Protein AF-A0A1G6UAE6-F1 (afdb_monomer)

Structure (mmCIF, N/CA/C/O backbone):
data_AF-A0A1G6UAE6-F1
#
_entry.id   AF-A0A1G6UAE6-F1
#
loop_
_atom_site.group_PDB
_atom_site.id
_atom_site.type_symbol
_atom_site.label_atom_id
_atom_site.label_alt_id
_atom_site.label_comp_id
_atom_site.label_asym_id
_atom_site.label_entity_id
_atom_site.label_seq_id
_atom_site.pdbx_PDB_ins_code
_atom_site.Cartn_x
_atom_site.Cartn_y
_atom_site.Cartn_z
_atom_site.occupancy
_atom_site.B_iso_or_equiv
_atom_site.auth_seq_id
_atom_site.auth_comp_id
_atom_site.auth_asym_id
_atom_site.auth_atom_id
_atom_site.pdbx_PDB_model_num
ATOM 1 N N . MET A 1 1 ? 6.289 -10.483 -43.065 1.00 56.75 1 MET A N 1
ATOM 2 C CA . MET A 1 1 ? 7.444 -10.133 -43.917 1.00 56.75 1 MET A CA 1
ATOM 3 C C . MET A 1 1 ? 8.669 -10.691 -43.211 1.00 56.75 1 MET A C 1
ATOM 5 O O . MET A 1 1 ? 8.802 -10.445 -42.023 1.00 56.75 1 MET A O 1
ATOM 9 N N . ASP A 1 2 ? 9.465 -11.552 -43.847 1.00 79.69 2 ASP A N 1
ATOM 10 C CA . ASP A 1 2 ? 10.615 -12.176 -43.173 1.00 79.69 2 ASP A CA 1
ATOM 11 C C . ASP A 1 2 ? 11.811 -11.212 -43.202 1.00 79.69 2 ASP A C 1
ATOM 13 O O . ASP A 1 2 ? 12.623 -11.226 -44.136 1.00 79.69 2 ASP A O 1
ATOM 17 N N . TYR A 1 3 ? 11.875 -10.338 -42.191 1.00 78.38 3 TYR A N 1
ATOM 18 C CA . TYR A 1 3 ? 12.911 -9.313 -42.040 1.00 78.38 3 TYR A CA 1
ATOM 19 C C . TYR A 1 3 ? 14.328 -9.903 -42.129 1.00 78.38 3 TYR A C 1
ATOM 21 O O . TYR A 1 3 ? 15.217 -9.290 -42.722 1.00 78.38 3 TYR A O 1
ATOM 29 N N . LYS A 1 4 ? 14.539 -11.139 -41.652 1.00 80.81 4 LYS A N 1
ATOM 30 C CA . LYS A 1 4 ? 15.848 -11.810 -41.692 1.00 80.81 4 LYS A CA 1
ATOM 31 C C . LYS A 1 4 ? 16.285 -12.132 -43.119 1.00 80.81 4 LYS A C 1
ATOM 33 O O . LYS A 1 4 ? 17.433 -11.870 -43.492 1.00 80.81 4 LYS A O 1
ATOM 38 N N . LYS A 1 5 ? 15.372 -12.660 -43.938 1.00 86.81 5 LYS A N 1
ATOM 39 C CA . LYS A 1 5 ? 15.646 -12.999 -45.342 1.00 86.81 5 LYS A CA 1
ATOM 40 C C . LYS A 1 5 ? 15.914 -11.752 -46.187 1.00 86.81 5 LYS A C 1
ATOM 42 O O . LYS A 1 5 ? 16.815 -11.757 -47.029 1.00 86.81 5 LYS A O 1
ATOM 47 N N . GLU A 1 6 ? 15.173 -10.671 -45.954 1.00 87.50 6 GLU A N 1
ATOM 48 C CA . GLU A 1 6 ? 15.368 -9.409 -46.676 1.00 87.50 6 GLU A CA 1
ATOM 49 C C . GLU A 1 6 ? 16.671 -8.700 -46.278 1.00 87.50 6 GLU A C 1
ATOM 51 O O . GLU A 1 6 ? 17.418 -8.258 -47.156 1.00 87.50 6 GLU A O 1
ATOM 56 N N . LYS A 1 7 ? 17.005 -8.689 -44.980 1.00 87.56 7 LYS A N 1
ATOM 57 C CA . LYS A 1 7 ? 18.269 -8.160 -44.447 1.00 87.56 7 LYS A CA 1
ATOM 58 C C . LYS A 1 7 ? 19.483 -8.858 -45.063 1.00 87.56 7 LYS A C 1
ATOM 60 O O . LYS A 1 7 ? 20.397 -8.193 -45.547 1.00 87.56 7 LYS A O 1
ATOM 65 N N . SER A 1 8 ? 19.471 -10.194 -45.096 1.00 87.88 8 SER A N 1
ATOM 66 C CA . SER A 1 8 ? 20.548 -11.000 -45.691 1.00 87.88 8 SER A CA 1
ATOM 67 C C . SER A 1 8 ? 20.735 -10.695 -47.183 1.00 87.88 8 SER A C 1
ATOM 69 O O . SER A 1 8 ? 21.855 -10.453 -47.640 1.00 87.88 8 SER A O 1
ATOM 71 N N . ARG A 1 9 ? 19.628 -10.606 -47.934 1.00 89.25 9 ARG A N 1
ATOM 72 C CA . ARG A 1 9 ? 19.650 -10.272 -49.364 1.00 89.25 9 ARG A CA 1
ATOM 73 C C . ARG A 1 9 ? 20.210 -8.874 -49.626 1.00 89.25 9 ARG A C 1
ATOM 75 O O . ARG A 1 9 ? 20.988 -8.704 -50.562 1.00 89.25 9 ARG A O 1
ATOM 82 N N . LEU A 1 10 ? 19.799 -7.876 -48.843 1.00 88.56 10 LEU A N 1
ATOM 83 C CA . LEU A 1 10 ? 20.290 -6.505 -48.986 1.00 88.56 10 LEU A CA 1
ATOM 84 C C . LEU A 1 10 ? 21.771 -6.411 -48.640 1.00 88.56 10 LEU A C 1
ATOM 86 O O . LEU A 1 10 ? 22.520 -5.853 -49.429 1.00 88.56 10 LEU A O 1
ATOM 90 N N . ASN A 1 11 ? 22.207 -7.036 -47.545 1.00 88.56 11 ASN A N 1
ATOM 91 C CA . ASN A 1 11 ? 23.612 -7.038 -47.149 1.00 88.56 11 ASN A CA 1
ATOM 92 C C . ASN A 1 11 ? 24.516 -7.658 -48.231 1.00 88.56 11 ASN A C 1
ATOM 94 O O . ASN A 1 11 ? 25.534 -7.077 -48.592 1.00 88.56 11 ASN A O 1
ATOM 98 N N . SER A 1 12 ? 24.102 -8.787 -48.819 1.00 88.88 12 SER A N 1
ATOM 99 C CA . SER A 1 12 ? 24.833 -9.424 -49.926 1.00 88.88 12 SER A CA 1
ATOM 100 C C . SER A 1 12 ? 24.908 -8.547 -51.182 1.00 88.88 12 SER A C 1
ATOM 102 O O . SER A 1 12 ? 25.932 -8.537 -51.865 1.00 88.88 12 SER A O 1
ATOM 104 N N . LYS A 1 13 ? 23.854 -7.781 -51.494 1.00 87.62 13 LYS A N 1
ATOM 105 C CA . LYS A 1 13 ? 23.900 -6.808 -52.594 1.00 87.62 13 LYS A CA 1
ATOM 106 C C . LYS A 1 13 ? 24.842 -5.655 -52.271 1.00 87.62 13 LYS A C 1
ATOM 108 O O . LYS A 1 13 ? 25.661 -5.303 -53.111 1.00 87.62 13 LYS A O 1
ATOM 113 N N . THR A 1 14 ? 24.757 -5.094 -51.067 1.00 87.62 14 THR A N 1
ATOM 114 C CA . THR A 1 14 ? 25.621 -3.992 -50.635 1.00 87.62 14 THR A CA 1
ATOM 115 C C . THR A 1 14 ? 27.090 -4.382 -50.763 1.00 87.62 14 THR A C 1
ATOM 117 O O . THR A 1 14 ? 27.849 -3.650 -51.385 1.00 87.62 14 THR A O 1
ATOM 120 N N . THR A 1 15 ? 27.488 -5.562 -50.273 1.00 88.81 15 THR A N 1
ATOM 121 C CA . THR A 1 15 ? 2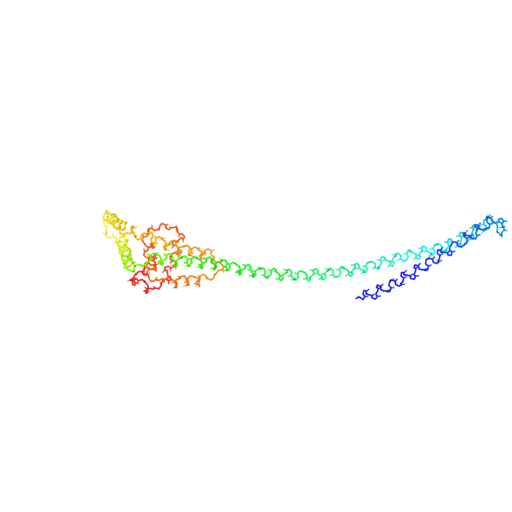8.883 -6.018 -50.374 1.00 88.81 15 THR A CA 1
ATOM 122 C C . THR A 1 15 ? 29.331 -6.204 -51.823 1.00 88.81 15 THR A C 1
ATOM 124 O O . THR A 1 15 ? 30.405 -5.729 -52.184 1.00 88.81 15 THR A O 1
ATOM 127 N N . LEU A 1 16 ? 28.508 -6.824 -52.673 1.00 89.94 16 LEU A N 1
ATOM 128 C CA . LEU A 1 16 ? 28.820 -7.031 -54.091 1.00 89.94 16 LEU A CA 1
ATOM 129 C C . LEU A 1 16 ? 29.041 -5.706 -54.839 1.00 89.94 16 LEU A C 1
ATOM 131 O O . LEU A 1 16 ? 30.035 -5.562 -55.548 1.00 89.94 16 LEU A O 1
ATOM 135 N N . PHE A 1 17 ? 28.157 -4.719 -54.666 1.00 90.19 17 PHE A N 1
ATOM 136 C CA . PHE A 1 17 ? 28.283 -3.431 -55.358 1.00 90.19 17 PHE A CA 1
ATOM 137 C C . PHE A 1 17 ? 29.421 -2.561 -54.807 1.00 90.19 17 PHE A C 1
ATOM 139 O O . PHE A 1 17 ? 30.031 -1.822 -55.579 1.00 90.19 17 PHE A O 1
ATOM 146 N N . THR A 1 18 ? 29.779 -2.694 -53.524 1.00 91.69 18 THR A N 1
ATOM 147 C CA . THR A 1 18 ? 30.976 -2.047 -52.960 1.00 91.69 18 THR A CA 1
ATOM 148 C C . THR A 1 18 ? 32.250 -2.555 -53.632 1.00 91.69 18 THR A C 1
ATOM 150 O O . THR A 1 18 ? 33.116 -1.754 -53.982 1.00 91.69 18 THR A O 1
ATOM 153 N N . TRP A 1 19 ? 32.352 -3.867 -53.875 1.00 92.25 19 TRP A N 1
ATOM 154 C CA . TRP A 1 19 ? 33.484 -4.448 -54.602 1.00 92.25 19 TRP A CA 1
ATOM 155 C C . TRP A 1 19 ? 33.536 -3.984 -56.060 1.00 92.25 19 TRP A C 1
ATOM 157 O O . TRP A 1 19 ? 34.604 -3.606 -56.534 1.00 92.25 19 TRP A O 1
ATOM 167 N N . IL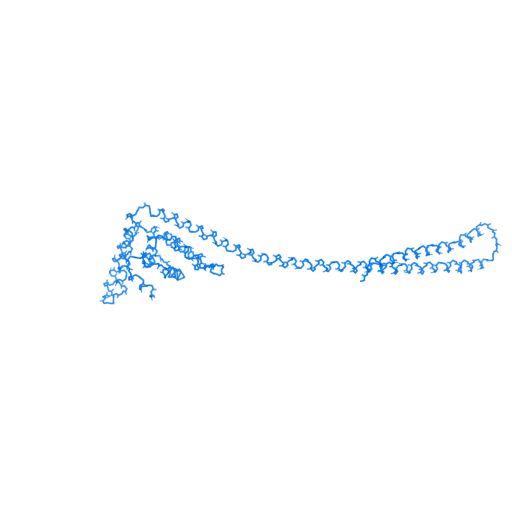E A 1 20 ? 32.394 -3.941 -56.757 1.00 91.44 20 ILE A N 1
ATOM 168 C CA . ILE A 1 20 ? 32.321 -3.433 -58.139 1.00 91.44 20 ILE A CA 1
ATOM 169 C C . ILE A 1 20 ? 32.763 -1.964 -58.212 1.00 91.44 20 ILE A C 1
ATOM 171 O O . ILE A 1 20 ? 33.581 -1.612 -59.062 1.00 91.44 20 ILE A O 1
ATOM 175 N N . GLY A 1 21 ? 32.265 -1.115 -57.307 1.00 91.19 21 GLY A N 1
ATOM 176 C CA . GLY A 1 21 ? 32.653 0.295 -57.237 1.00 91.19 21 GLY A CA 1
ATOM 177 C C . GLY A 1 21 ? 34.143 0.476 -56.940 1.00 91.19 21 GLY A C 1
ATOM 178 O O . GLY A 1 21 ? 34.813 1.252 -57.619 1.00 91.19 21 GLY A O 1
ATOM 179 N N . GLY A 1 22 ? 34.685 -0.298 -55.993 1.00 91.56 22 GLY A N 1
ATOM 180 C CA . GLY A 1 22 ? 36.108 -0.281 -55.648 1.00 91.56 22 GLY A CA 1
ATOM 181 C C . GLY A 1 22 ? 37.015 -0.706 -56.805 1.00 91.56 22 GLY A C 1
ATOM 182 O O . GLY A 1 22 ? 37.993 -0.022 -57.100 1.00 91.56 22 GLY A O 1
ATOM 183 N N . ILE A 1 23 ? 36.667 -1.785 -57.515 1.00 93.94 23 ILE A N 1
ATOM 184 C CA . ILE A 1 23 ? 37.421 -2.246 -58.692 1.00 93.94 23 ILE A CA 1
ATOM 185 C C . ILE A 1 23 ? 37.375 -1.195 -59.808 1.00 93.94 23 ILE A C 1
ATOM 187 O O . ILE A 1 23 ? 38.409 -0.878 -60.392 1.00 93.94 23 ILE A O 1
ATOM 191 N N . SER A 1 24 ? 36.207 -0.602 -60.075 1.00 91.88 24 SER A N 1
ATOM 192 C CA . SER A 1 24 ? 36.075 0.459 -61.082 1.00 91.88 24 SER A CA 1
ATOM 193 C C . SER A 1 24 ? 36.904 1.697 -60.733 1.00 91.88 24 SER A C 1
ATOM 195 O O . SER A 1 24 ? 37.553 2.272 -61.605 1.00 91.88 24 SER A O 1
ATOM 197 N N . ALA A 1 25 ? 36.941 2.086 -59.455 1.00 91.94 25 ALA A N 1
ATOM 198 C CA . ALA A 1 25 ? 37.765 3.199 -58.993 1.00 91.94 25 ALA A CA 1
ATOM 199 C C . ALA A 1 25 ? 39.265 2.922 -59.189 1.00 91.94 25 ALA A C 1
ATOM 201 O O . ALA A 1 25 ? 40.000 3.813 -59.608 1.00 91.94 25 ALA A O 1
ATOM 202 N N . LEU A 1 26 ? 39.717 1.684 -58.955 1.00 92.31 26 LEU A N 1
ATOM 203 C CA . LEU A 1 26 ? 41.105 1.289 -59.211 1.00 92.31 26 LEU A CA 1
ATOM 204 C C . LEU A 1 26 ? 41.450 1.344 -60.705 1.00 92.31 26 LEU A C 1
ATOM 206 O O . LEU A 1 26 ? 42.505 1.865 -61.062 1.00 92.31 26 LEU A O 1
ATOM 210 N N . ILE A 1 27 ? 40.554 0.875 -61.581 1.00 91.81 27 ILE A N 1
ATOM 211 C CA . ILE A 1 27 ? 40.750 0.941 -63.039 1.00 91.81 27 ILE A CA 1
ATOM 212 C C . ILE A 1 27 ? 40.860 2.396 -63.509 1.00 91.81 27 ILE A C 1
ATOM 214 O O . ILE A 1 27 ? 41.707 2.702 -64.348 1.00 91.81 27 ILE A O 1
ATOM 218 N N . ALA A 1 28 ? 40.077 3.310 -62.929 1.00 91.12 28 ALA A N 1
ATOM 219 C CA . ALA A 1 28 ? 40.128 4.732 -63.267 1.00 91.12 28 ALA A CA 1
ATOM 220 C C . ALA A 1 28 ? 41.503 5.378 -63.000 1.00 91.12 28 ALA A C 1
ATOM 222 O O . ALA A 1 28 ? 41.854 6.362 -63.650 1.00 91.12 28 ALA A O 1
ATOM 223 N N . ILE A 1 29 ? 42.302 4.826 -62.082 1.00 90.50 29 ILE A N 1
ATOM 224 C CA . ILE A 1 29 ? 43.623 5.354 -61.713 1.00 90.50 29 ILE A CA 1
ATOM 225 C C . ILE A 1 29 ? 44.724 4.873 -62.680 1.00 90.50 29 ILE A C 1
ATOM 227 O O . ILE A 1 29 ? 45.737 5.553 -62.847 1.00 90.50 29 ILE A O 1
ATOM 231 N N . ILE A 1 30 ? 44.530 3.744 -63.373 1.00 90.38 30 ILE A N 1
ATOM 232 C CA . ILE A 1 30 ? 45.551 3.139 -64.249 1.00 90.38 30 ILE A CA 1
ATOM 233 C C . ILE A 1 30 ? 46.016 4.097 -65.368 1.00 90.38 30 ILE A C 1
ATOM 235 O O . ILE A 1 30 ? 47.232 4.264 -65.513 1.00 90.38 30 ILE A O 1
ATOM 239 N N . PRO A 1 31 ? 45.124 4.780 -66.122 1.00 87.38 31 PRO A N 1
ATOM 240 C CA . PRO A 1 31 ? 45.546 5.731 -67.153 1.00 87.38 31 PRO A CA 1
ATOM 241 C C . PRO A 1 31 ? 46.330 6.924 -66.590 1.00 87.38 31 PRO A C 1
ATOM 243 O O . PRO A 1 31 ? 47.250 7.402 -67.246 1.00 87.38 31 PRO A O 1
ATOM 246 N N . LEU A 1 32 ? 46.020 7.368 -65.364 1.00 85.00 32 LEU A N 1
ATOM 247 C CA . LEU A 1 32 ? 46.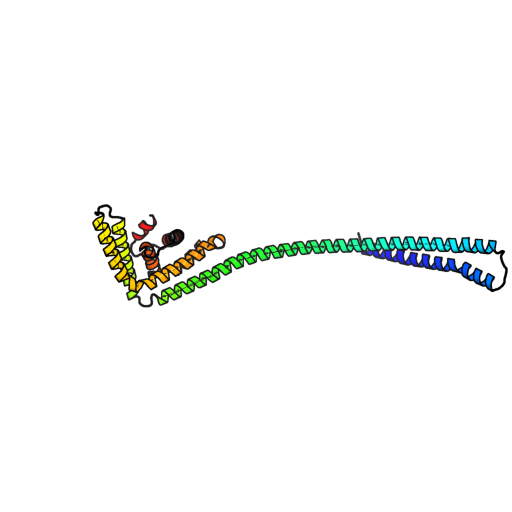722 8.471 -64.694 1.00 85.00 32 LEU A CA 1
ATOM 248 C C . LEU A 1 32 ? 48.159 8.089 -64.319 1.00 85.00 32 LEU A C 1
ATOM 250 O O . LEU A 1 32 ? 49.086 8.861 -64.560 1.00 85.00 32 LEU A O 1
ATOM 254 N N . ILE A 1 33 ? 48.359 6.886 -63.770 1.00 86.62 33 ILE A N 1
ATOM 255 C CA . ILE A 1 33 ? 49.700 6.371 -63.451 1.00 86.62 33 ILE A CA 1
ATOM 256 C C . ILE A 1 33 ? 50.520 6.220 -64.734 1.00 86.62 33 ILE A C 1
ATOM 258 O O . ILE A 1 33 ? 51.673 6.648 -64.794 1.00 86.62 33 ILE A O 1
ATOM 262 N N . TRP A 1 34 ? 49.918 5.635 -65.771 1.00 84.38 34 TRP A N 1
ATOM 263 C CA . TRP A 1 34 ? 50.583 5.434 -67.053 1.00 84.38 34 TRP A CA 1
ATOM 264 C C . TRP A 1 34 ? 50.993 6.762 -67.703 1.00 84.38 34 TRP A C 1
ATOM 266 O O . TRP A 1 34 ? 52.131 6.902 -68.148 1.00 84.38 34 TRP A O 1
ATOM 276 N N . ALA A 1 35 ? 50.110 7.761 -67.682 1.00 81.75 35 ALA A N 1
ATOM 277 C CA . ALA A 1 35 ? 50.397 9.105 -68.168 1.00 81.75 35 ALA A CA 1
ATOM 278 C C . ALA A 1 35 ? 51.552 9.778 -67.416 1.00 81.75 35 ALA A C 1
ATOM 280 O O . ALA A 1 35 ? 52.443 10.348 -68.046 1.00 81.75 35 ALA A O 1
ATOM 281 N N . GLY A 1 36 ? 51.589 9.654 -66.085 1.00 82.00 36 GLY A N 1
ATOM 282 C CA . GLY A 1 36 ? 52.698 10.157 -65.273 1.00 82.00 36 GLY A CA 1
ATOM 283 C C . GLY A 1 36 ? 54.043 9.556 -65.690 1.00 82.00 36 GLY A C 1
ATOM 284 O O . GLY A 1 36 ? 55.013 10.287 -65.878 1.00 82.00 36 GLY A O 1
ATOM 285 N N . ILE A 1 37 ? 54.100 8.239 -65.923 1.00 82.69 37 ILE A N 1
ATOM 286 C CA . ILE A 1 37 ? 55.327 7.558 -66.375 1.00 82.69 37 ILE A CA 1
ATOM 287 C C . ILE A 1 37 ? 55.799 8.093 -67.736 1.00 82.69 37 ILE A C 1
ATOM 289 O O . ILE A 1 37 ? 57.002 8.266 -67.930 1.00 82.69 37 ILE A O 1
ATOM 293 N N . GLN A 1 38 ? 54.885 8.377 -68.668 1.00 76.19 38 GLN A N 1
ATOM 294 C CA . GLN A 1 38 ? 55.245 8.919 -69.986 1.00 76.19 38 GLN A CA 1
ATOM 295 C C . GLN A 1 38 ? 55.820 10.339 -69.888 1.00 76.19 38 GLN A C 1
ATOM 297 O O . GLN A 1 38 ? 56.868 10.615 -70.475 1.00 76.19 38 GLN A O 1
ATOM 302 N N . VAL A 1 39 ? 55.179 11.213 -69.100 1.00 76.06 39 VAL A N 1
ATOM 303 C CA . VAL A 1 39 ? 55.605 12.611 -68.906 1.00 76.06 39 VAL A CA 1
ATOM 304 C C . VAL A 1 39 ? 56.978 12.688 -68.230 1.00 76.06 39 VAL A C 1
ATOM 306 O O . VAL A 1 39 ? 57.862 13.388 -68.715 1.00 76.06 39 VAL A O 1
ATOM 309 N N . PHE A 1 40 ? 57.201 11.936 -67.146 1.00 75.44 40 PHE A N 1
ATOM 310 C CA . PHE A 1 40 ? 58.489 11.938 -66.436 1.00 75.44 40 PHE A CA 1
ATOM 311 C C . PHE A 1 40 ? 59.581 11.120 -67.144 1.00 75.44 40 PHE A C 1
ATOM 313 O O . PHE A 1 40 ? 60.768 11.377 -66.951 1.00 75.44 40 PHE A O 1
ATOM 320 N N . GLY A 1 41 ? 59.203 10.137 -67.966 1.00 73.56 41 GLY A N 1
ATOM 321 C CA . GLY A 1 41 ? 60.123 9.254 -68.688 1.00 73.56 41 GLY A CA 1
ATOM 322 C C . GLY A 1 41 ? 60.626 9.792 -70.032 1.00 73.56 41 GLY A C 1
ATOM 323 O O . GLY A 1 41 ? 61.411 9.103 -70.684 1.00 73.56 41 GLY A O 1
ATOM 324 N N . ASN A 1 42 ? 60.180 10.983 -70.455 1.00 64.31 42 ASN A N 1
ATOM 325 C CA . ASN A 1 42 ? 60.519 11.629 -71.731 1.00 64.31 42 ASN A CA 1
ATOM 326 C C . ASN A 1 42 ? 60.292 10.726 -72.964 1.00 64.31 42 ASN A C 1
ATOM 328 O O . ASN A 1 42 ? 61.095 10.697 -73.898 1.00 64.31 42 ASN A O 1
ATOM 332 N N . ARG A 1 43 ? 59.209 9.936 -72.948 1.00 61.84 43 ARG A N 1
ATOM 333 C CA . ARG A 1 43 ? 58.790 9.064 -74.057 1.00 61.84 43 ARG A CA 1
ATOM 334 C C . ARG A 1 43 ? 57.476 9.599 -74.624 1.00 61.84 43 ARG A C 1
ATOM 336 O O . ARG A 1 43 ? 56.453 9.549 -73.951 1.00 61.84 43 ARG A O 1
ATOM 343 N N . SER A 1 44 ? 57.474 10.116 -75.853 1.00 59.88 44 SER A N 1
ATOM 344 C CA . SER A 1 44 ? 56.251 10.639 -76.480 1.00 59.88 44 SER A CA 1
ATOM 345 C C . SER A 1 44 ? 55.615 9.610 -77.422 1.00 59.88 44 SER A C 1
ATOM 347 O O . SER A 1 44 ? 55.928 9.535 -78.606 1.00 59.88 44 SER A O 1
ATOM 349 N N . PHE A 1 45 ? 54.693 8.800 -76.891 1.00 60.09 45 PHE A N 1
ATOM 350 C CA . PHE A 1 45 ? 53.837 7.926 -77.712 1.00 60.09 45 PHE A CA 1
ATOM 351 C C . PHE A 1 45 ? 52.592 8.645 -78.271 1.00 60.09 45 PHE A C 1
ATOM 353 O O . PHE A 1 45 ? 52.068 8.218 -79.294 1.00 60.09 45 PHE A O 1
ATOM 360 N N . PHE A 1 46 ? 52.135 9.731 -77.634 1.00 61.34 46 PHE A N 1
ATOM 361 C CA . PHE A 1 46 ? 50.955 10.520 -78.021 1.00 61.34 46 PHE A CA 1
ATOM 362 C C . PHE A 1 46 ? 51.273 12.019 -78.067 1.00 61.34 46 PHE A C 1
ATOM 364 O O . PHE A 1 46 ? 52.194 12.479 -77.385 1.00 61.34 46 PHE A O 1
ATOM 371 N N . LYS A 1 47 ? 50.482 12.791 -78.827 1.00 73.62 47 LYS A N 1
ATOM 372 C CA . LYS A 1 47 ? 50.439 14.258 -78.687 1.00 73.62 47 LYS A CA 1
ATOM 373 C C . LYS A 1 47 ? 49.747 14.621 -77.370 1.00 73.62 47 LYS A C 1
ATOM 375 O O . LYS A 1 47 ? 48.820 13.933 -76.954 1.00 73.62 47 LYS A O 1
ATOM 380 N N . GLU A 1 48 ? 50.159 15.719 -76.739 1.00 69.94 48 GLU A N 1
ATOM 381 C CA . GLU A 1 48 ? 49.677 16.135 -75.407 1.00 69.94 48 GLU A CA 1
ATOM 382 C C . GLU A 1 48 ? 48.140 16.198 -75.304 1.00 69.94 48 GLU A C 1
ATOM 384 O O . GLU A 1 48 ? 47.570 15.730 -74.320 1.00 69.94 48 GLU A O 1
ATOM 389 N N . ASN A 1 49 ? 47.462 16.670 -76.357 1.00 75.81 49 ASN A N 1
ATOM 390 C CA . ASN A 1 49 ? 45.995 16.718 -76.412 1.00 75.81 49 ASN A CA 1
ATOM 391 C C . ASN A 1 49 ? 45.346 15.320 -76.449 1.00 75.81 49 ASN A C 1
ATOM 393 O O . ASN A 1 49 ? 44.380 15.072 -75.736 1.00 75.81 49 ASN A O 1
ATOM 397 N N . GLU A 1 50 ? 45.899 14.383 -77.225 1.00 79.25 50 GLU A N 1
ATOM 398 C CA . GLU A 1 50 ? 45.357 13.019 -77.368 1.00 79.25 50 GLU A CA 1
ATOM 399 C C . GLU A 1 50 ? 45.500 12.212 -76.067 1.00 79.25 50 GLU A C 1
ATOM 401 O O . GLU A 1 50 ? 44.636 11.406 -75.718 1.00 79.25 50 GLU A O 1
ATOM 406 N N . LEU A 1 51 ? 46.579 12.460 -75.316 1.00 77.25 51 LEU A N 1
ATOM 407 C CA . LEU A 1 51 ? 46.803 11.862 -74.001 1.00 77.25 51 LEU A CA 1
ATOM 408 C C . LEU A 1 51 ? 45.794 12.386 -72.966 1.00 77.25 51 LEU A C 1
ATOM 410 O O . LEU A 1 51 ? 45.237 11.594 -72.203 1.00 77.25 51 LEU A O 1
ATOM 414 N N . GLY A 1 52 ? 45.520 13.695 -72.969 1.00 77.62 52 GLY A N 1
ATOM 415 C CA . GLY A 1 52 ? 44.486 14.305 -72.131 1.00 77.62 52 GLY A CA 1
ATOM 416 C C . GLY A 1 52 ? 43.091 13.736 -72.406 1.00 77.62 52 GLY A C 1
ATOM 417 O O . GLY A 1 52 ? 42.390 13.360 -71.465 1.00 77.62 52 GLY A O 1
ATOM 418 N N . ASP A 1 53 ? 42.726 13.584 -73.681 1.00 83.50 53 ASP A N 1
ATOM 419 C CA . ASP A 1 53 ? 41.428 13.037 -74.097 1.00 83.50 53 ASP A CA 1
ATOM 420 C C . ASP A 1 53 ? 41.263 11.557 -73.713 1.00 83.50 53 ASP A C 1
ATOM 422 O O . ASP A 1 53 ? 40.206 11.150 -73.223 1.00 83.50 53 ASP A O 1
ATOM 426 N N . PHE A 1 54 ? 42.314 10.742 -73.861 1.00 82.94 54 PHE A N 1
ATOM 427 C CA . PHE A 1 54 ? 42.285 9.329 -73.470 1.00 82.94 54 PHE A CA 1
ATOM 428 C C . PHE A 1 54 ? 42.118 9.142 -71.954 1.00 82.94 54 PHE A C 1
ATOM 430 O O . PHE A 1 54 ? 41.307 8.316 -71.517 1.00 82.94 54 PHE A O 1
ATOM 437 N N . ILE A 1 55 ? 42.857 9.917 -71.150 1.00 85.19 55 ILE A N 1
ATOM 438 C CA . ILE A 1 55 ? 42.741 9.906 -69.685 1.00 85.19 55 ILE A CA 1
ATOM 439 C C . ILE A 1 55 ? 41.359 10.411 -69.277 1.00 85.19 55 ILE A C 1
ATOM 441 O O . ILE A 1 55 ? 40.666 9.739 -68.519 1.00 85.19 55 ILE A O 1
ATOM 445 N N . GLY A 1 56 ? 40.932 11.562 -69.799 1.00 83.69 56 GLY A N 1
ATOM 446 C CA . GLY A 1 56 ? 39.640 12.161 -69.476 1.00 83.69 56 GLY A CA 1
ATOM 447 C C . GLY A 1 56 ? 38.473 11.230 -69.804 1.00 83.69 56 GLY A C 1
ATOM 448 O O . GLY A 1 56 ? 37.615 10.998 -68.953 1.00 83.69 56 GLY A O 1
ATOM 449 N N . GLY A 1 57 ? 38.476 10.624 -70.993 1.00 86.19 57 GLY A N 1
ATOM 450 C CA . GLY A 1 57 ? 37.441 9.686 -71.423 1.00 86.19 57 GLY A CA 1
ATOM 451 C C . GLY A 1 57 ? 37.441 8.381 -70.624 1.00 86.19 57 GLY A C 1
ATOM 452 O O . GLY A 1 57 ? 36.398 7.960 -70.120 1.00 86.19 57 GLY A O 1
ATOM 453 N N . THR A 1 58 ? 38.605 7.748 -70.455 1.00 86.81 58 THR A N 1
ATOM 454 C CA . THR A 1 58 ? 38.707 6.430 -69.803 1.00 86.81 58 THR A CA 1
ATOM 455 C C . THR A 1 58 ? 38.587 6.546 -68.286 1.00 86.81 58 THR A C 1
ATOM 457 O O . THR A 1 58 ? 37.694 5.940 -67.688 1.00 86.81 58 THR A O 1
ATOM 460 N N . SER A 1 59 ? 39.433 7.360 -67.646 1.00 89.38 59 SER A N 1
ATOM 461 C CA . SER A 1 59 ? 39.390 7.569 -66.194 1.00 89.38 59 SER A CA 1
ATOM 462 C C . SER A 1 59 ? 38.078 8.218 -65.767 1.00 89.38 59 SER A C 1
ATOM 464 O O . SER A 1 59 ? 37.502 7.793 -64.768 1.00 89.38 59 SER A O 1
ATOM 466 N N . GLY A 1 60 ? 37.552 9.177 -66.538 1.00 88.50 60 GLY A N 1
ATOM 467 C CA . GLY A 1 60 ? 36.264 9.815 -66.258 1.00 88.50 60 GLY A CA 1
ATOM 468 C C . GLY A 1 60 ? 35.086 8.839 -66.292 1.00 88.50 60 GLY A C 1
ATOM 469 O O . GLY A 1 60 ? 34.241 8.870 -65.395 1.00 88.50 60 GLY A O 1
ATOM 470 N N . THR A 1 61 ? 35.047 7.919 -67.263 1.00 91.56 61 THR A N 1
ATOM 471 C CA . THR A 1 61 ? 33.980 6.906 -67.365 1.00 91.56 61 THR A CA 1
ATOM 472 C C . THR A 1 61 ? 34.023 5.920 -66.195 1.00 91.56 61 THR A C 1
ATOM 474 O O . THR A 1 61 ? 33.005 5.708 -65.532 1.00 91.56 61 THR A O 1
ATOM 477 N N . PHE A 1 62 ? 35.195 5.355 -65.880 1.00 91.25 62 PHE A N 1
ATOM 478 C CA . PHE A 1 62 ? 35.334 4.408 -64.765 1.00 91.25 62 PHE A CA 1
ATOM 479 C C . PHE A 1 62 ? 35.154 5.073 -63.392 1.00 91.25 62 PHE A C 1
ATOM 481 O O . PHE A 1 62 ? 34.579 4.459 -62.488 1.00 91.25 62 PHE A O 1
ATOM 488 N N . ALA A 1 63 ? 35.571 6.333 -63.231 1.00 89.75 63 ALA A N 1
ATOM 489 C CA . ALA A 1 63 ? 35.324 7.104 -62.013 1.00 89.75 63 ALA A CA 1
ATOM 490 C C . ALA A 1 63 ? 33.830 7.420 -61.839 1.00 89.75 63 ALA A C 1
ATOM 492 O O . ALA A 1 63 ? 33.296 7.268 -60.741 1.00 89.75 63 ALA A O 1
ATOM 493 N N . SER A 1 64 ? 33.130 7.780 -62.920 1.00 92.56 64 SER A N 1
ATOM 494 C CA . SER A 1 64 ? 31.680 8.021 -62.894 1.00 92.56 64 SER A CA 1
ATOM 495 C C . SER A 1 64 ? 30.900 6.745 -62.570 1.00 92.56 64 SER A C 1
ATOM 497 O O . SER A 1 64 ? 29.976 6.773 -61.757 1.00 92.56 64 SER A O 1
ATOM 499 N N . PHE A 1 65 ? 31.301 5.605 -63.141 1.00 91.75 65 PHE A N 1
ATOM 500 C CA . PHE A 1 65 ? 30.702 4.305 -62.833 1.00 91.75 65 PHE A CA 1
ATOM 501 C C . PHE A 1 65 ? 30.937 3.888 -61.374 1.00 91.75 65 PHE A C 1
ATOM 503 O O . PHE A 1 65 ? 30.004 3.439 -60.706 1.00 91.75 65 PHE A O 1
ATOM 510 N N . ALA A 1 66 ? 32.147 4.104 -60.843 1.00 91.94 66 ALA A N 1
ATOM 511 C CA . ALA A 1 66 ? 32.438 3.898 -59.425 1.00 91.94 66 ALA A CA 1
ATOM 512 C C . ALA A 1 66 ? 31.572 4.802 -58.533 1.00 91.94 66 ALA A C 1
ATOM 514 O O . ALA A 1 66 ? 30.984 4.328 -57.562 1.00 91.94 66 ALA A O 1
ATOM 515 N N . GLY A 1 67 ? 31.426 6.081 -58.898 1.00 92.38 67 GLY A N 1
ATOM 516 C CA . GLY A 1 67 ? 30.556 7.033 -58.208 1.00 92.38 67 GLY A CA 1
ATOM 517 C C . GLY A 1 67 ? 29.099 6.568 -58.157 1.00 92.38 67 GLY A C 1
ATOM 518 O O . GLY A 1 67 ? 28.504 6.531 -57.081 1.00 92.38 67 GLY A O 1
ATOM 519 N N . LEU A 1 68 ? 28.540 6.127 -59.288 1.00 93.81 68 LEU A N 1
ATOM 520 C CA . LEU A 1 68 ? 27.182 5.573 -59.351 1.00 93.81 68 LEU A CA 1
ATOM 521 C C . LEU A 1 68 ? 27.032 4.301 -58.504 1.00 93.81 68 LEU A C 1
ATOM 523 O O . LEU A 1 68 ? 26.033 4.151 -57.796 1.00 93.81 68 LEU A O 1
ATOM 527 N N . ALA A 1 69 ? 28.024 3.406 -58.530 1.00 91.81 69 ALA A N 1
ATOM 528 C CA . ALA A 1 69 ? 28.027 2.202 -57.703 1.00 91.81 69 ALA A CA 1
ATOM 529 C C . ALA A 1 69 ? 28.028 2.546 -56.205 1.00 91.81 69 ALA A C 1
ATOM 531 O O . ALA A 1 69 ? 27.243 1.975 -55.450 1.00 91.81 69 ALA A O 1
ATOM 532 N N . PHE A 1 70 ? 28.835 3.520 -55.772 1.00 92.81 70 PHE A N 1
ATOM 533 C CA . PHE A 1 70 ? 28.857 3.963 -54.376 1.00 92.81 70 PHE A CA 1
ATOM 534 C C . PHE A 1 70 ? 27.565 4.664 -53.948 1.00 92.81 70 PHE A C 1
ATOM 536 O O . PHE A 1 70 ? 27.076 4.404 -52.849 1.00 92.81 70 PHE A O 1
ATOM 543 N N . VAL A 1 71 ? 26.958 5.483 -54.813 1.00 95.12 71 VAL A N 1
ATOM 544 C CA . VAL A 1 71 ? 25.629 6.065 -54.555 1.00 95.12 71 VAL A CA 1
ATOM 545 C C . VAL A 1 71 ? 24.584 4.959 -54.375 1.00 95.12 71 VAL A C 1
ATOM 547 O O . VAL A 1 71 ? 23.801 4.990 -53.426 1.00 95.12 71 VAL A O 1
ATOM 550 N N . TYR A 1 72 ? 24.599 3.931 -55.228 1.00 92.81 72 TYR A N 1
ATOM 551 C CA . TYR A 1 72 ? 23.693 2.788 -55.100 1.00 92.81 72 TYR A CA 1
ATOM 552 C C . TYR A 1 72 ? 23.920 1.990 -53.805 1.00 92.81 72 TYR A C 1
ATOM 554 O O . TYR A 1 72 ? 22.960 1.631 -53.119 1.00 92.81 72 TYR A O 1
ATOM 562 N N . VAL A 1 73 ? 25.180 1.760 -53.425 1.00 93.69 73 VAL A N 1
ATOM 563 C CA . VAL A 1 73 ? 25.559 1.142 -52.142 1.00 93.69 73 VAL A CA 1
ATOM 564 C C . VAL A 1 73 ? 25.034 1.960 -50.962 1.00 93.69 73 VAL A C 1
ATOM 566 O O . VAL A 1 73 ? 24.477 1.380 -50.029 1.00 93.69 73 VAL A O 1
ATOM 569 N N . ALA A 1 74 ? 25.144 3.290 -51.010 1.00 94.19 74 ALA A N 1
ATOM 570 C CA . ALA A 1 74 ? 24.618 4.168 -49.969 1.00 94.19 74 ALA A CA 1
ATOM 571 C C . ALA A 1 74 ? 23.092 4.025 -49.825 1.00 94.19 74 ALA A C 1
ATOM 573 O O . ALA A 1 74 ? 22.598 3.866 -48.708 1.00 94.19 74 ALA A O 1
ATOM 574 N N . PHE A 1 75 ? 22.347 3.973 -50.936 1.00 95.19 75 PHE A N 1
ATOM 575 C CA . PHE A 1 75 ? 20.901 3.716 -50.910 1.00 95.19 75 PHE A CA 1
ATOM 576 C C . PHE A 1 75 ? 20.547 2.334 -50.341 1.00 95.19 75 PHE A C 1
ATOM 578 O O . PHE A 1 75 ? 19.593 2.205 -49.569 1.00 95.19 75 PHE A O 1
ATOM 585 N N . LEU A 1 76 ? 21.309 1.290 -50.682 1.00 92.94 76 LEU A N 1
ATOM 586 C CA . LEU A 1 76 ? 21.115 -0.042 -50.100 1.00 92.94 76 LEU A CA 1
ATOM 587 C C . LEU A 1 76 ? 21.382 -0.048 -48.589 1.00 92.94 76 LEU A C 1
ATOM 589 O O . LEU A 1 76 ? 20.618 -0.659 -47.841 1.00 92.94 76 LEU A O 1
ATOM 593 N N . GLY A 1 77 ? 22.425 0.656 -48.143 1.00 93.81 77 GLY A N 1
ATOM 594 C CA . GLY A 1 77 ? 22.743 0.844 -46.728 1.00 93.81 77 GLY A CA 1
ATOM 595 C C . GLY A 1 77 ? 21.624 1.561 -45.971 1.00 93.81 77 GLY A C 1
ATOM 596 O O . GLY A 1 77 ? 21.177 1.073 -44.934 1.00 93.81 77 GLY A O 1
ATOM 597 N N . GLN A 1 78 ? 21.095 2.653 -46.528 1.00 95.06 78 GLN A N 1
ATOM 598 C CA . GLN A 1 78 ? 19.951 3.374 -45.957 1.00 95.06 78 GLN A CA 1
ATOM 599 C C . GLN A 1 78 ? 18.710 2.482 -45.848 1.00 95.06 78 GLN A C 1
ATOM 601 O O . GLN A 1 78 ? 18.063 2.439 -44.803 1.00 95.06 78 GLN A O 1
ATOM 606 N N . ARG A 1 79 ? 18.392 1.704 -46.891 1.00 93.75 79 ARG A N 1
ATOM 607 C CA . ARG A 1 79 ? 17.264 0.762 -46.849 1.00 93.75 79 ARG A CA 1
ATOM 608 C C . ARG A 1 79 ? 17.447 -0.302 -45.768 1.00 93.75 79 ARG A C 1
ATOM 610 O O . ARG A 1 79 ? 16.492 -0.629 -45.068 1.00 93.75 79 ARG A O 1
ATOM 617 N N . LEU A 1 80 ? 18.657 -0.843 -45.630 1.00 92.94 80 LEU A N 1
ATOM 618 C CA . LEU A 1 80 ? 18.980 -1.810 -44.583 1.00 92.94 80 LEU A CA 1
ATOM 619 C C . LEU A 1 80 ? 18.772 -1.207 -43.187 1.00 92.94 80 LEU A C 1
ATOM 621 O O . LEU A 1 80 ? 18.198 -1.862 -42.321 1.00 92.94 80 LEU A O 1
ATOM 625 N N . GLN A 1 81 ? 19.192 0.044 -42.988 1.00 94.56 81 GLN A N 1
ATOM 626 C CA . GLN A 1 81 ? 18.997 0.772 -41.736 1.00 94.56 81 GLN A CA 1
ATOM 627 C C . GLN A 1 81 ? 17.512 0.975 -41.413 1.00 94.56 81 GLN A C 1
ATOM 629 O O . GLN A 1 81 ? 17.103 0.702 -40.288 1.00 94.56 81 GLN A O 1
ATOM 634 N N . ILE A 1 82 ? 16.698 1.371 -42.397 1.00 94.88 82 ILE A N 1
ATOM 635 C CA . ILE A 1 82 ? 15.246 1.540 -42.223 1.00 94.88 82 ILE A CA 1
ATOM 636 C C . ILE A 1 82 ? 14.585 0.224 -41.803 1.00 94.88 82 ILE A C 1
ATOM 638 O O . ILE A 1 82 ? 13.761 0.220 -40.893 1.00 94.88 82 ILE A O 1
ATOM 642 N N . LEU A 1 83 ? 14.957 -0.900 -42.423 1.00 92.50 83 LEU A N 1
ATOM 643 C CA . LEU A 1 83 ? 14.405 -2.205 -42.044 1.00 92.50 83 LEU A CA 1
ATOM 644 C C . LEU A 1 83 ? 14.760 -2.585 -40.603 1.00 92.50 83 LEU A C 1
ATOM 646 O O . LEU A 1 83 ? 13.900 -3.076 -39.879 1.00 92.50 83 LEU A O 1
ATOM 650 N N . MET A 1 84 ? 15.999 -2.329 -40.171 1.00 91.69 84 MET A N 1
ATOM 651 C CA . MET A 1 84 ? 16.401 -2.576 -38.781 1.00 91.69 84 MET A CA 1
ATOM 652 C C . MET A 1 84 ? 15.631 -1.684 -37.802 1.00 91.69 84 MET A C 1
ATOM 654 O O . MET A 1 84 ? 15.170 -2.168 -36.775 1.00 91.69 84 MET A O 1
ATOM 658 N N . GLN A 1 85 ? 15.432 -0.409 -38.143 1.00 94.81 85 GLN A N 1
ATOM 659 C CA . GLN A 1 85 ? 14.638 0.514 -37.328 1.00 94.81 85 GLN A CA 1
ATOM 660 C C . GLN A 1 85 ? 13.169 0.086 -37.237 1.00 94.81 85 GLN A C 1
ATOM 662 O O . GLN A 1 85 ? 12.557 0.210 -36.182 1.00 94.81 85 GLN A O 1
ATOM 667 N N . GLN A 1 86 ? 12.585 -0.428 -38.323 1.00 93.00 86 GLN A N 1
ATOM 668 C CA . GLN A 1 86 ? 11.216 -0.949 -38.313 1.00 93.00 86 GLN A CA 1
ATOM 669 C C . GLN A 1 86 ? 11.080 -2.168 -37.395 1.00 93.00 86 GLN A C 1
ATOM 671 O O . GLN A 1 86 ? 10.151 -2.210 -36.592 1.00 93.00 86 GLN A O 1
ATOM 676 N N . GLU A 1 87 ? 12.020 -3.113 -37.467 1.00 93.12 87 GLU A N 1
ATOM 677 C CA . GLU A 1 87 ? 12.061 -4.285 -36.584 1.00 93.12 87 GLU A CA 1
ATOM 678 C C . GLU A 1 87 ? 12.195 -3.869 -35.108 1.00 93.12 87 GLU A C 1
ATOM 680 O O . GLU A 1 87 ? 11.425 -4.322 -34.261 1.00 93.12 87 GLU A O 1
ATOM 685 N N . GLU A 1 88 ? 13.106 -2.944 -34.801 1.00 95.38 88 GLU A N 1
ATOM 686 C CA . GLU A 1 88 ? 13.294 -2.407 -33.448 1.00 95.38 88 GLU A CA 1
ATOM 687 C C . GLU A 1 88 ? 12.033 -1.697 -32.928 1.00 95.38 88 GLU A C 1
ATOM 689 O O . GLU A 1 88 ? 11.621 -1.897 -31.786 1.00 95.38 88 GLU A O 1
ATOM 694 N N . LEU A 1 89 ? 11.358 -0.909 -33.772 1.00 96.56 89 LEU A N 1
ATOM 695 C CA . LEU A 1 89 ? 10.097 -0.254 -33.417 1.00 96.56 89 LEU A CA 1
ATOM 696 C C . LEU A 1 89 ? 8.964 -1.256 -33.176 1.00 96.56 89 LEU A C 1
ATOM 698 O O . LEU A 1 89 ? 8.133 -1.033 -32.294 1.00 96.56 89 LEU A O 1
ATOM 702 N N . GLU A 1 90 ? 8.895 -2.339 -33.948 1.00 94.38 90 GLU A N 1
ATOM 703 C CA . GLU A 1 90 ? 7.917 -3.406 -33.731 1.00 94.38 90 GLU A CA 1
ATOM 704 C C . GLU A 1 90 ? 8.150 -4.120 -32.395 1.00 94.38 90 GLU A C 1
ATOM 706 O O . GLU A 1 90 ? 7.193 -4.311 -31.637 1.00 94.38 90 GLU A O 1
ATOM 711 N N . LEU A 1 91 ? 9.405 -4.451 -32.081 1.00 96.00 91 LEU A N 1
ATOM 712 C CA . LEU A 1 91 ? 9.788 -5.059 -30.805 1.00 96.00 91 LEU A CA 1
ATOM 713 C C . LEU A 1 91 ? 9.480 -4.127 -29.630 1.00 96.00 91 LEU A C 1
ATOM 715 O O . LEU A 1 91 ? 8.747 -4.524 -28.727 1.00 96.00 91 LEU A O 1
ATOM 719 N N . ASN A 1 92 ? 9.898 -2.862 -29.701 1.00 96.19 92 ASN A N 1
ATOM 720 C CA . ASN A 1 92 ? 9.597 -1.857 -28.679 1.00 96.19 92 ASN A CA 1
ATOM 721 C C . ASN A 1 92 ? 8.086 -1.676 -28.472 1.00 96.19 92 ASN A C 1
ATOM 723 O O . ASN A 1 92 ? 7.604 -1.558 -27.347 1.00 96.19 92 ASN A O 1
ATOM 727 N N . ARG A 1 93 ? 7.288 -1.679 -29.549 1.00 96.69 93 ARG A N 1
ATOM 728 C CA . ARG A 1 93 ? 5.819 -1.617 -29.441 1.00 96.69 93 ARG A CA 1
ATOM 729 C C . ARG A 1 93 ? 5.239 -2.842 -28.749 1.00 96.69 93 ARG A C 1
ATOM 731 O O . ARG A 1 93 ? 4.221 -2.707 -28.070 1.00 96.69 93 ARG A O 1
ATOM 738 N N . LYS A 1 94 ? 5.820 -4.021 -28.966 1.00 96.81 94 LYS A N 1
ATOM 739 C CA . LYS A 1 94 ? 5.398 -5.254 -28.304 1.00 96.81 94 LYS A CA 1
ATOM 740 C C . LYS A 1 94 ? 5.744 -5.208 -26.817 1.00 96.81 94 LYS A C 1
ATOM 742 O O . LYS A 1 94 ? 4.839 -5.369 -26.009 1.00 96.81 94 LYS A O 1
ATOM 747 N N . GLU A 1 95 ? 6.981 -4.867 -26.471 1.00 97.12 95 GLU A N 1
ATOM 748 C CA . GLU A 1 95 ? 7.409 -4.709 -25.077 1.00 97.12 95 GLU A CA 1
ATOM 749 C C . GLU A 1 95 ? 6.545 -3.682 -24.340 1.00 97.12 95 GLU A C 1
ATOM 751 O O . GLU A 1 95 ? 6.001 -3.984 -23.286 1.00 97.12 95 GLU A O 1
ATOM 756 N N . LEU A 1 96 ? 6.278 -2.515 -24.940 1.00 97.81 96 LEU A N 1
ATOM 757 C CA . LEU A 1 96 ? 5.384 -1.515 -24.345 1.00 97.81 96 LEU A CA 1
ATOM 758 C C . LEU A 1 96 ? 3.956 -2.027 -24.122 1.00 97.81 96 LEU A C 1
ATOM 760 O O . LEU A 1 96 ? 3.290 -1.595 -23.179 1.00 97.81 96 LEU A O 1
ATOM 764 N N . LYS A 1 97 ? 3.441 -2.902 -24.994 1.00 97.12 97 LYS A N 1
ATOM 765 C CA . LYS A 1 97 ? 2.128 -3.529 -24.787 1.00 97.12 97 LYS A CA 1
ATOM 766 C C . LYS A 1 97 ? 2.174 -4.495 -23.609 1.00 97.12 97 LYS A C 1
ATOM 768 O O . LYS A 1 97 ? 1.288 -4.417 -22.762 1.00 97.12 97 LYS A O 1
ATOM 773 N N . ASP A 1 98 ? 3.202 -5.330 -23.537 1.00 97.44 98 ASP A N 1
ATOM 774 C CA . ASP A 1 98 ? 3.372 -6.314 -22.468 1.00 97.44 98 ASP A CA 1
ATOM 775 C C . ASP A 1 98 ? 3.570 -5.609 -21.110 1.00 97.44 98 ASP A C 1
ATOM 777 O O . ASP A 1 98 ? 2.845 -5.893 -20.157 1.00 97.44 98 ASP A O 1
ATOM 781 N N . THR A 1 99 ? 4.407 -4.566 -21.049 1.00 97.25 99 THR A N 1
ATOM 782 C CA . THR A 1 99 ? 4.586 -3.716 -19.859 1.00 97.25 99 THR A CA 1
ATOM 783 C C . THR A 1 99 ? 3.281 -3.046 -19.422 1.00 97.25 99 THR A C 1
ATOM 785 O O . THR A 1 99 ? 2.997 -2.952 -18.231 1.00 97.25 99 THR A O 1
ATOM 788 N N . ARG A 1 100 ? 2.437 -2.587 -20.357 1.00 96.75 100 ARG A N 1
ATOM 789 C CA . ARG A 1 100 ? 1.125 -2.009 -20.003 1.00 96.75 100 ARG A CA 1
ATOM 790 C C . ARG A 1 100 ? 0.189 -3.035 -19.371 1.00 96.75 100 ARG A C 1
ATOM 792 O O . ARG A 1 100 ? -0.586 -2.668 -18.488 1.00 96.75 100 ARG A O 1
ATOM 799 N N . VAL A 1 101 ? 0.230 -4.283 -19.836 1.00 97.12 101 VAL A N 1
ATOM 800 C CA . VAL A 1 101 ? -0.555 -5.378 -19.251 1.00 97.12 101 VAL A CA 1
ATOM 801 C C . VAL A 1 101 ? -0.047 -5.689 -17.846 1.00 97.12 101 VAL A C 1
ATOM 803 O O . VAL A 1 101 ? -0.851 -5.760 -16.920 1.00 97.12 101 VAL A O 1
ATOM 806 N N . GLU A 1 102 ? 1.268 -5.779 -17.662 1.00 97.25 102 GLU A N 1
ATOM 807 C CA . GLU A 1 102 ? 1.878 -6.026 -16.354 1.00 97.25 102 GLU A CA 1
ATOM 808 C C . GLU A 1 102 ? 1.558 -4.913 -15.345 1.00 97.25 102 GLU A C 1
ATOM 810 O O . GLU A 1 102 ? 1.084 -5.198 -14.246 1.00 97.25 102 GLU A O 1
ATOM 815 N N . ILE A 1 103 ? 1.711 -3.641 -15.734 1.00 97.50 103 ILE A N 1
ATOM 816 C CA . ILE A 1 103 ? 1.371 -2.487 -14.884 1.00 97.50 103 ILE A CA 1
ATOM 817 C C . ILE A 1 103 ? -0.108 -2.513 -14.488 1.00 97.50 103 ILE A C 1
ATOM 819 O O . ILE A 1 103 ? -0.452 -2.173 -13.355 1.00 97.50 103 ILE A O 1
ATOM 823 N N . ARG A 1 104 ? -1.003 -2.918 -15.400 1.00 96.38 104 ARG A N 1
ATOM 824 C CA . ARG A 1 104 ? -2.425 -3.068 -15.071 1.00 96.38 104 ARG A CA 1
ATOM 825 C C . ARG A 1 104 ? -2.630 -4.148 -14.007 1.00 96.38 104 ARG A C 1
ATOM 827 O O . ARG A 1 104 ? -3.314 -3.873 -13.026 1.00 96.38 104 ARG A O 1
ATOM 834 N N . GLY A 1 105 ? -2.000 -5.313 -14.161 1.00 97.19 105 GLY A N 1
ATOM 835 C CA . GLY A 1 105 ? -2.068 -6.389 -13.167 1.00 97.19 105 GLY A CA 1
ATOM 836 C C . GLY A 1 105 ? -1.516 -5.968 -11.801 1.00 97.19 105 GLY A C 1
ATOM 837 O O . GLY A 1 105 ? -2.154 -6.195 -10.776 1.00 97.19 105 GLY A O 1
ATOM 838 N N . GLN A 1 106 ? -0.381 -5.264 -11.777 1.00 95.81 106 GLN A N 1
ATOM 839 C CA . GLN A 1 106 ? 0.189 -4.718 -10.541 1.00 95.81 106 GLN A CA 1
ATOM 840 C C . GLN A 1 106 ? -0.745 -3.702 -9.877 1.00 95.81 106 GLN A C 1
ATOM 842 O O . GLN A 1 106 ? -0.896 -3.710 -8.657 1.00 95.81 106 GLN A O 1
ATOM 847 N N . LYS A 1 107 ? -1.409 -2.843 -10.661 1.00 97.75 107 LYS A N 1
ATOM 848 C CA . LYS A 1 107 ? -2.381 -1.883 -10.132 1.00 97.75 107 LYS A CA 1
ATOM 849 C C . LYS A 1 107 ? -3.567 -2.589 -9.471 1.00 97.75 107 LYS A C 1
ATOM 851 O O . LYS A 1 107 ? -3.935 -2.224 -8.359 1.00 97.75 107 LYS A O 1
ATOM 856 N N . GLU A 1 108 ? -4.132 -3.604 -10.120 1.00 96.94 108 GLU A N 1
ATOM 857 C CA . GLU A 1 108 ? -5.230 -4.404 -9.559 1.00 96.94 108 GLU A CA 1
ATOM 858 C C . GLU A 1 108 ? -4.803 -5.096 -8.254 1.00 96.94 108 GLU A C 1
ATOM 860 O O . GLU A 1 108 ? -5.521 -5.052 -7.253 1.00 96.94 108 GLU A O 1
ATOM 865 N N . GLN A 1 109 ? -3.591 -5.659 -8.220 1.00 97.19 109 GLN A N 1
ATOM 866 C CA . GLN A 1 109 ? -3.032 -6.264 -7.013 1.00 97.19 109 GLN A CA 1
ATOM 867 C C . GLN A 1 109 ? -2.829 -5.240 -5.885 1.00 97.19 109 GLN A C 1
ATOM 869 O O . GLN A 1 109 ? -3.160 -5.531 -4.736 1.00 97.19 109 GLN A O 1
ATOM 874 N N . LEU A 1 110 ? -2.322 -4.043 -6.191 1.00 97.88 110 LEU A N 1
ATOM 875 C CA . LEU A 1 110 ? -2.153 -2.965 -5.213 1.00 97.88 110 LEU A CA 1
ATOM 876 C C . LEU A 1 110 ? -3.494 -2.488 -4.651 1.00 97.88 110 LEU A C 1
ATOM 878 O O . LEU A 1 110 ? -3.592 -2.221 -3.456 1.00 97.88 110 LEU A O 1
ATOM 882 N N . GLU A 1 111 ? -4.538 -2.407 -5.475 1.00 96.56 111 GLU A N 1
ATOM 883 C CA . GLU A 1 111 ? -5.883 -2.055 -5.012 1.00 96.56 111 GLU A CA 1
ATOM 884 C C . GLU A 1 111 ? -6.442 -3.109 -4.044 1.00 96.56 111 GLU A C 1
ATOM 886 O O . GLU A 1 111 ? -7.005 -2.751 -3.006 1.00 96.56 111 GLU A O 1
ATOM 891 N N . LEU A 1 112 ? -6.244 -4.401 -4.333 1.00 95.75 112 LEU A N 1
ATOM 892 C CA . LEU A 1 112 ? -6.621 -5.492 -3.428 1.00 95.75 112 LEU A CA 1
ATOM 893 C C . LEU A 1 112 ? -5.816 -5.460 -2.123 1.00 95.75 112 LEU A C 1
ATOM 895 O O . LEU A 1 112 ? -6.394 -5.567 -1.042 1.00 95.75 112 LEU A O 1
ATOM 899 N N . GLN A 1 113 ? -4.499 -5.259 -2.207 1.00 96.38 113 GLN A N 1
ATOM 900 C CA . GLN A 1 113 ? -3.634 -5.143 -1.031 1.00 96.38 113 GLN A CA 1
ATOM 901 C C . GLN A 1 113 ? -4.001 -3.940 -0.166 1.00 96.38 113 GLN A C 1
ATOM 903 O O . GLN A 1 113 ? -4.035 -4.064 1.053 1.00 96.38 113 GLN A O 1
ATOM 908 N N . ASN A 1 114 ? -4.326 -2.796 -0.770 1.00 96.44 114 ASN A N 1
ATOM 909 C CA . ASN A 1 114 ? -4.741 -1.608 -0.031 1.00 96.44 114 ASN A CA 1
ATOM 910 C C . ASN A 1 114 ? -6.047 -1.860 0.740 1.00 96.44 114 ASN A C 1
ATOM 912 O O . ASN A 1 114 ? -6.138 -1.528 1.919 1.00 96.44 114 ASN A O 1
ATOM 916 N N . LYS A 1 115 ? -7.034 -2.523 0.117 1.00 93.62 115 LYS A N 1
ATOM 917 C CA . LYS A 1 115 ? -8.270 -2.931 0.809 1.00 93.62 115 LYS A CA 1
ATOM 918 C C . LYS A 1 115 ? -7.977 -3.866 1.984 1.00 93.62 115 LYS A C 1
ATOM 920 O O . LYS A 1 115 ? -8.466 -3.631 3.085 1.00 93.62 115 LYS A O 1
ATOM 925 N N . GLN A 1 116 ? -7.137 -4.881 1.773 1.00 95.69 116 GLN A N 1
ATOM 926 C CA . GLN A 1 116 ? -6.740 -5.804 2.837 1.00 95.69 116 GLN A CA 1
ATOM 927 C C . GLN A 1 116 ? -6.004 -5.083 3.975 1.00 95.69 116 GLN A C 1
ATOM 929 O O . GLN A 1 116 ? -6.258 -5.357 5.144 1.00 95.69 116 GLN A O 1
ATOM 934 N N . PHE A 1 117 ? -5.119 -4.144 3.643 1.00 96.88 117 PHE A N 1
ATOM 935 C CA . PHE A 1 117 ? -4.366 -3.361 4.616 1.00 96.88 117 PHE A CA 1
ATOM 936 C C . PHE A 1 117 ? -5.279 -2.478 5.470 1.00 96.88 117 PHE A C 1
ATOM 938 O O . PHE A 1 117 ? -5.084 -2.393 6.679 1.00 96.88 117 PHE A O 1
ATOM 945 N N . GLN A 1 118 ? -6.299 -1.855 4.874 1.00 95.88 118 GLN A N 1
ATOM 946 C CA . GLN A 1 118 ? -7.285 -1.071 5.623 1.00 95.88 118 GLN A CA 1
ATOM 947 C C . GLN A 1 118 ? -8.039 -1.938 6.640 1.00 95.88 118 GLN A C 1
ATOM 949 O O . GLN A 1 118 ? -8.167 -1.538 7.797 1.00 95.88 118 GLN A O 1
ATOM 954 N N . ILE A 1 119 ? -8.463 -3.142 6.240 1.00 96.06 119 ILE A N 1
ATOM 955 C CA . ILE A 1 119 ? -9.125 -4.101 7.135 1.00 96.06 119 ILE A CA 1
ATOM 956 C C . ILE A 1 119 ? -8.173 -4.544 8.255 1.00 96.06 119 ILE A C 1
ATOM 958 O O . ILE A 1 119 ? -8.526 -4.452 9.426 1.00 96.06 119 ILE A O 1
ATOM 962 N N . GLN A 1 120 ? -6.939 -4.937 7.929 1.00 96.94 120 GLN A N 1
ATOM 963 C CA . GLN A 1 120 ? -5.945 -5.363 8.924 1.00 96.94 120 GLN A CA 1
ATOM 964 C C . GLN A 1 120 ? -5.568 -4.244 9.902 1.00 96.94 120 GLN A C 1
ATOM 966 O O . GLN A 1 120 ? -5.400 -4.484 11.099 1.00 96.94 120 GLN A O 1
ATOM 971 N N . SER A 1 121 ? -5.423 -3.014 9.405 1.00 96.06 121 SER A N 1
ATOM 972 C CA . SER A 1 121 ? -5.142 -1.842 10.232 1.00 96.06 121 SER A CA 1
ATOM 973 C C . SER A 1 121 ? -6.288 -1.586 11.207 1.00 96.06 121 SER A C 1
ATOM 975 O O . SER A 1 121 ? -6.042 -1.389 12.400 1.00 96.06 121 SER A O 1
ATOM 977 N N . PHE A 1 122 ? -7.530 -1.671 10.722 1.00 97.31 122 PHE A N 1
ATOM 978 C CA . PHE A 1 122 ? -8.709 -1.612 11.572 1.00 97.31 122 PHE A CA 1
ATOM 979 C C . PHE A 1 122 ? -8.696 -2.721 12.636 1.00 97.31 122 PHE A C 1
ATOM 981 O O . PHE A 1 122 ? -8.801 -2.400 13.820 1.00 97.31 122 PHE A O 1
ATOM 988 N N . GLU A 1 123 ? -8.539 -3.987 12.230 1.00 97.69 123 GLU A N 1
ATOM 989 C CA . GLU A 1 123 ? -8.576 -5.171 13.102 1.00 97.69 123 GLU A CA 1
ATOM 990 C C . GLU A 1 123 ? -7.522 -5.081 14.204 1.00 97.69 123 GLU A C 1
ATOM 992 O O . GLU A 1 123 ? -7.811 -5.315 15.375 1.00 97.69 123 GLU A O 1
ATOM 997 N N . THR A 1 124 ? -6.307 -4.666 13.847 1.00 97.94 124 THR A N 1
ATOM 998 C CA . THR A 1 124 ? -5.199 -4.507 14.795 1.00 97.94 124 THR A CA 1
ATOM 999 C C . THR A 1 124 ? -5.554 -3.515 15.901 1.00 97.94 124 THR A C 1
ATOM 1001 O O . THR A 1 124 ? -5.364 -3.804 17.085 1.00 97.94 124 THR A O 1
ATOM 1004 N N . VAL A 1 125 ? -6.096 -2.349 15.534 1.00 97.38 125 VAL A N 1
ATOM 1005 C CA . VAL A 1 125 ? -6.510 -1.332 16.511 1.00 97.38 125 VAL A CA 1
ATOM 1006 C C . VAL A 1 125 ? -7.723 -1.812 17.305 1.00 97.38 125 VAL A C 1
ATOM 1008 O O . VAL A 1 125 ? -7.732 -1.676 18.526 1.00 97.38 125 VAL A O 1
ATOM 1011 N N . PHE A 1 126 ? -8.707 -2.432 16.651 1.00 97.75 126 PHE A N 1
ATOM 1012 C CA . PHE A 1 126 ? -9.905 -2.965 17.297 1.00 97.75 126 PHE A CA 1
ATOM 1013 C C . PHE A 1 126 ? -9.558 -3.994 18.379 1.00 97.75 126 PHE A C 1
ATOM 1015 O O . PHE A 1 126 ? -9.937 -3.814 19.536 1.00 97.75 126 PHE A O 1
ATOM 1022 N N . PHE A 1 127 ? -8.774 -5.025 18.053 1.00 97.31 127 PHE A N 1
ATOM 1023 C CA . PHE A 1 127 ? -8.382 -6.046 19.028 1.00 97.31 127 PHE A CA 1
ATOM 1024 C C . PHE A 1 127 ? -7.446 -5.492 20.109 1.00 97.31 127 PHE A C 1
ATOM 1026 O O . PHE A 1 127 ? -7.488 -5.946 21.251 1.00 97.31 127 PHE A O 1
ATOM 1033 N N . SER A 1 128 ? -6.634 -4.475 19.800 1.00 97.06 128 SER A N 1
ATOM 1034 C CA . SER A 1 128 ? -5.847 -3.768 20.817 1.00 97.06 128 SER A CA 1
ATOM 1035 C C . SER A 1 128 ? -6.740 -3.029 21.822 1.00 97.06 128 SER A C 1
ATOM 1037 O O . SER A 1 128 ? -6.546 -3.170 23.033 1.00 97.06 128 SER A O 1
ATOM 1039 N N . LEU A 1 129 ? -7.753 -2.300 21.339 1.00 95.94 129 LEU A N 1
ATOM 1040 C CA . LEU A 1 129 ? -8.742 -1.627 22.183 1.00 95.94 129 LEU A CA 1
ATOM 1041 C C . LEU A 1 129 ? -9.562 -2.631 23.003 1.00 95.94 129 LEU A C 1
ATOM 1043 O O . LEU A 1 129 ? -9.792 -2.393 24.187 1.00 95.94 129 LEU A O 1
ATOM 1047 N N . LEU A 1 130 ? -9.938 -3.768 22.412 1.00 95.38 130 LEU A N 1
ATOM 1048 C CA . LEU A 1 130 ? -10.664 -4.840 23.094 1.00 95.38 130 LEU A CA 1
ATOM 1049 C C . LEU A 1 130 ? -9.838 -5.448 24.238 1.00 95.38 130 LEU A C 1
ATOM 1051 O O . LEU A 1 130 ? -10.307 -5.539 25.369 1.00 95.38 130 LEU A O 1
ATOM 1055 N N . ASN A 1 131 ? -8.566 -5.764 23.983 1.00 94.44 131 ASN A N 1
ATOM 1056 C CA . ASN A 1 131 ? -7.646 -6.258 25.010 1.00 94.44 131 ASN A CA 1
ATOM 1057 C C . ASN A 1 131 ? -7.438 -5.238 26.139 1.00 94.44 131 ASN A C 1
ATOM 1059 O O . ASN A 1 131 ? -7.353 -5.600 27.317 1.00 94.44 131 ASN A O 1
ATOM 1063 N N . LEU A 1 132 ? -7.345 -3.950 25.794 1.00 91.94 132 LEU A N 1
ATOM 1064 C CA . LEU A 1 132 ? -7.243 -2.880 26.782 1.00 91.94 132 LEU A CA 1
ATOM 1065 C C . LEU A 1 132 ? -8.516 -2.788 27.632 1.00 91.94 132 LEU A C 1
ATOM 1067 O O . LEU A 1 132 ? -8.409 -2.657 28.852 1.00 91.94 132 LEU A O 1
ATOM 1071 N N . PHE A 1 133 ? -9.690 -2.888 27.005 1.00 91.81 133 PHE A N 1
ATOM 1072 C CA . PHE A 1 133 ? -10.980 -2.919 27.687 1.00 91.81 133 PHE A CA 1
ATOM 1073 C C . PHE A 1 133 ? -11.052 -4.086 28.677 1.00 91.81 133 PHE A C 1
ATOM 1075 O O . PHE A 1 133 ? -11.284 -3.853 29.862 1.00 91.81 133 PHE A O 1
ATOM 1082 N N . GLU A 1 134 ? -10.753 -5.314 28.243 1.00 90.12 134 GLU A N 1
ATOM 1083 C CA . GLU A 1 134 ? -10.764 -6.489 29.122 1.00 90.12 134 GLU A CA 1
ATOM 1084 C C . GLU A 1 134 ? -9.810 -6.333 30.310 1.00 90.12 134 GLU A C 1
ATOM 1086 O O . GLU A 1 134 ? -10.154 -6.655 31.449 1.00 90.12 134 GLU A O 1
ATOM 1091 N N . LYS A 1 135 ? -8.596 -5.825 30.065 1.00 88.62 135 LYS A N 1
ATOM 1092 C CA . LYS A 1 135 ? -7.604 -5.606 31.120 1.00 88.62 135 LYS A CA 1
ATOM 1093 C C . LYS A 1 135 ? -8.088 -4.572 32.134 1.00 88.62 135 LYS A C 1
ATOM 1095 O O . LYS A 1 135 ? -7.962 -4.795 33.337 1.00 88.62 135 LYS A O 1
ATOM 1100 N N . GLN A 1 136 ? -8.615 -3.441 31.666 1.00 83.00 136 GLN A N 1
ATOM 1101 C CA . GLN A 1 136 ? -9.145 -2.396 32.544 1.00 83.00 136 GLN A CA 1
ATOM 1102 C C . GLN A 1 136 ? -10.354 -2.881 33.333 1.00 83.00 136 GLN A C 1
ATOM 1104 O O . GLN A 1 136 ? -10.464 -2.575 34.519 1.00 83.00 136 GLN A O 1
ATOM 1109 N N . SER A 1 137 ? -11.224 -3.658 32.694 1.00 81.88 137 SER A N 1
ATOM 1110 C CA . SER A 1 137 ? -12.383 -4.250 33.340 1.00 81.88 137 SER A CA 1
ATOM 1111 C C . SER A 1 137 ? -11.964 -5.196 34.470 1.00 81.88 137 SER A C 1
ATOM 1113 O O . SER A 1 137 ? -12.341 -4.987 35.620 1.00 81.88 137 SER A O 1
ATOM 1115 N N . LYS A 1 138 ? -11.054 -6.141 34.197 1.00 81.56 138 LYS A N 1
ATOM 1116 C CA . LYS A 1 138 ? -10.513 -7.067 35.211 1.00 81.56 138 LYS A CA 1
ATOM 1117 C C . LYS A 1 138 ? -9.862 -6.343 36.393 1.00 81.56 138 LYS A C 1
ATOM 1119 O O . LYS A 1 138 ? -10.051 -6.743 37.536 1.00 81.56 138 LYS A O 1
ATOM 1124 N N . LEU A 1 139 ? -9.110 -5.270 36.134 1.00 73.94 139 LEU A N 1
ATOM 1125 C CA . LEU A 1 139 ? -8.502 -4.448 37.189 1.00 73.94 139 LEU A CA 1
ATOM 1126 C C . LEU A 1 139 ? -9.539 -3.651 37.994 1.00 73.94 139 LEU A C 1
ATOM 1128 O O . LEU A 1 139 ? -9.306 -3.346 39.161 1.00 73.94 139 LEU A O 1
ATOM 1132 N N . SER A 1 140 ? -10.665 -3.297 37.375 1.00 67.94 140 SER A N 1
ATOM 1133 C CA . SER A 1 140 ? -11.739 -2.536 38.017 1.00 67.94 140 SER A CA 1
ATOM 1134 C C . SER A 1 140 ? -12.666 -3.413 38.871 1.00 67.94 140 SER A C 1
ATOM 1136 O O . SER A 1 140 ? -13.296 -2.882 39.786 1.00 67.94 140 SER A O 1
ATOM 1138 N N . PHE A 1 141 ? -12.713 -4.725 38.608 1.00 65.25 141 PHE A N 1
ATOM 1139 C CA . PHE A 1 141 ? -13.695 -5.685 39.139 1.00 65.25 141 PHE A CA 1
ATOM 1140 C C . PHE A 1 141 ? -13.062 -6.903 39.826 1.00 65.25 141 PHE A C 1
ATOM 1142 O O . PHE A 1 141 ? -13.448 -8.049 39.608 1.00 65.25 141 PHE A O 1
ATOM 1149 N N . SER A 1 142 ? -12.040 -6.681 40.652 1.00 60.00 142 SER A N 1
ATOM 1150 C CA . SER A 1 142 ? -11.362 -7.771 41.367 1.00 60.00 142 SER A CA 1
ATOM 1151 C C . SER A 1 142 ? -12.129 -8.296 42.589 1.00 60.00 142 SER A C 1
ATOM 1153 O O . SER A 1 142 ? -11.674 -9.251 43.212 1.00 60.00 142 SER A O 1
ATOM 1155 N N . ASP A 1 143 ? -13.237 -7.655 42.975 1.00 61.81 143 ASP A N 1
ATOM 1156 C CA . ASP A 1 143 ? -13.976 -7.948 44.205 1.00 61.81 143 ASP A CA 1
ATOM 1157 C C . ASP A 1 143 ? -15.490 -7.928 43.933 1.00 61.81 143 ASP A C 1
ATOM 1159 O O . ASP A 1 143 ? -16.123 -6.869 43.937 1.00 61.81 143 ASP A O 1
ATOM 1163 N N . ASN A 1 144 ? -16.064 -9.112 43.679 1.00 60.06 144 ASN A N 1
ATOM 1164 C CA . ASN A 1 144 ? -17.461 -9.296 43.248 1.00 60.06 144 ASN A CA 1
ATOM 1165 C C . ASN A 1 144 ? -18.480 -8.569 44.149 1.00 60.06 144 ASN A C 1
ATOM 1167 O O . ASN A 1 1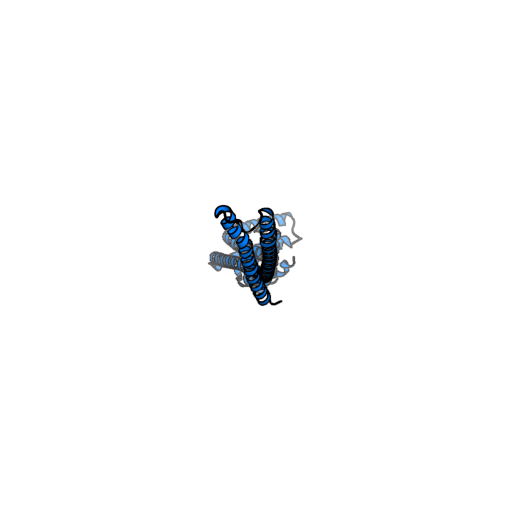44 ? -19.522 -8.117 43.675 1.00 60.06 144 ASN A O 1
ATOM 1171 N N . TYR A 1 145 ? -18.180 -8.424 45.444 1.00 57.72 145 TYR A N 1
ATOM 1172 C CA . TYR A 1 145 ? -19.064 -7.759 46.403 1.00 57.72 145 TYR A CA 1
ATOM 1173 C C . TYR A 1 145 ? -19.174 -6.240 46.163 1.00 57.72 145 TYR A C 1
ATOM 1175 O O . TYR A 1 145 ? -20.241 -5.645 46.334 1.00 57.72 145 TYR A O 1
ATOM 1183 N N . GLY A 1 146 ? -18.089 -5.594 45.722 1.00 65.38 146 GLY A N 1
ATOM 1184 C CA . GLY A 1 146 ? -18.084 -4.162 45.412 1.00 65.38 146 GLY A CA 1
ATOM 1185 C C . GLY A 1 146 ? -18.896 -3.818 44.161 1.00 65.38 146 GLY A C 1
ATOM 1186 O O . GLY A 1 146 ? -19.486 -2.736 44.078 1.00 65.38 146 GLY A O 1
ATOM 1187 N N . ASP A 1 147 ? -18.972 -4.754 43.220 1.00 70.12 147 ASP A N 1
ATOM 1188 C CA . ASP A 1 147 ? -19.550 -4.535 41.895 1.00 70.12 147 ASP A CA 1
ATOM 1189 C C . ASP A 1 147 ? -21.069 -4.655 41.916 1.00 70.12 147 ASP A C 1
ATOM 1191 O O . ASP A 1 147 ? -21.766 -3.828 41.326 1.00 70.12 147 ASP A O 1
ATOM 1195 N N . GLU A 1 148 ? -21.601 -5.620 42.667 1.00 74.12 148 GLU A N 1
ATOM 1196 C CA . GLU A 1 148 ? -23.040 -5.710 42.920 1.00 74.12 148 GLU A CA 1
ATOM 1197 C C . GLU A 1 148 ? -23.555 -4.476 43.665 1.00 74.12 148 GLU A C 1
ATOM 1199 O O . GLU A 1 148 ? -24.555 -3.887 43.250 1.00 74.12 148 GLU A O 1
ATOM 1204 N N . MET A 1 149 ? -22.832 -4.010 44.691 1.00 73.81 149 MET A N 1
ATOM 1205 C CA . MET A 1 149 ? -23.195 -2.793 45.421 1.00 73.81 149 MET A CA 1
ATOM 1206 C C . MET A 1 149 ? -23.163 -1.551 44.512 1.00 73.81 149 MET A C 1
ATOM 1208 O O . MET A 1 149 ? -24.038 -0.685 44.607 1.00 73.81 149 MET A O 1
ATOM 1212 N N . LEU A 1 150 ? -22.170 -1.443 43.621 1.00 75.19 150 LEU A N 1
ATOM 1213 C CA . LEU A 1 150 ? -22.076 -0.356 42.644 1.00 75.19 150 LEU A CA 1
ATOM 1214 C C . LEU A 1 150 ? -23.242 -0.386 41.647 1.00 75.19 150 LEU A C 1
ATOM 1216 O O . LEU A 1 150 ? -23.866 0.648 41.400 1.00 75.19 150 LEU A O 1
ATOM 1220 N N . ILE A 1 151 ? -23.561 -1.562 41.104 1.00 75.00 151 ILE A N 1
ATOM 1221 C CA . ILE A 1 151 ? -24.682 -1.761 40.178 1.00 75.00 151 ILE A CA 1
ATOM 1222 C C . ILE A 1 151 ? -26.010 -1.447 40.867 1.00 75.00 151 ILE A C 1
ATOM 1224 O O . ILE A 1 151 ? -26.864 -0.792 40.274 1.00 75.00 151 ILE A O 1
ATOM 1228 N N . GLU A 1 152 ? -26.198 -1.856 42.121 1.00 76.94 152 GLU A N 1
ATOM 1229 C CA . GLU A 1 152 ? -27.420 -1.561 42.868 1.00 76.94 152 GLU A CA 1
ATOM 1230 C C . GLU A 1 152 ? -27.579 -0.054 43.113 1.00 76.94 152 GLU A C 1
ATOM 1232 O O . GLU A 1 152 ? -28.673 0.491 42.945 1.00 76.94 152 GLU A O 1
ATOM 1237 N N . LYS A 1 153 ? -26.486 0.646 43.441 1.00 75.75 153 LYS A N 1
ATOM 1238 C CA . LYS A 1 153 ? -26.468 2.113 43.563 1.00 75.75 153 LYS A CA 1
ATOM 1239 C C . LYS A 1 153 ? -26.810 2.797 42.238 1.00 75.75 153 LYS A C 1
ATOM 1241 O O . LYS A 1 153 ? -27.656 3.691 42.227 1.00 75.75 153 LYS A O 1
ATOM 1246 N N . LEU A 1 154 ? -26.215 2.352 41.130 1.00 73.44 154 LEU A N 1
ATOM 1247 C CA . LEU A 1 154 ? -26.530 2.827 39.777 1.00 73.44 154 LEU A CA 1
ATOM 1248 C C . LEU A 1 154 ? -28.001 2.603 39.421 1.00 73.44 154 LEU A C 1
ATOM 1250 O O . LEU A 1 154 ? -28.670 3.518 38.946 1.00 73.44 154 LEU A O 1
ATOM 1254 N N . LYS A 1 155 ? -28.528 1.411 39.711 1.00 74.62 155 LYS A N 1
ATOM 1255 C CA . LYS A 1 155 ? -29.928 1.051 39.476 1.00 74.62 155 LYS A CA 1
ATOM 1256 C C . LYS A 1 155 ? -30.881 1.910 40.310 1.00 74.62 155 LYS A C 1
ATOM 1258 O O . LYS A 1 155 ? -31.884 2.392 39.789 1.00 74.62 155 LYS A O 1
ATOM 1263 N N . LYS A 1 156 ? -30.575 2.132 41.595 1.00 75.19 156 LYS A N 1
ATOM 1264 C CA . LYS A 1 156 ? -31.352 3.014 42.485 1.00 75.19 156 LYS A CA 1
ATOM 1265 C C . LYS A 1 156 ? -31.353 4.452 41.973 1.00 75.19 156 LYS A C 1
ATOM 1267 O O . LYS A 1 156 ? -32.412 5.068 41.896 1.00 75.19 156 LYS A O 1
ATOM 1272 N N . PHE A 1 157 ? -30.192 4.965 41.575 1.00 71.88 157 PHE A N 1
ATOM 1273 C CA . PHE A 1 157 ? -30.074 6.300 40.997 1.00 71.88 157 PHE A CA 1
ATOM 1274 C C . PHE A 1 157 ? -30.875 6.448 39.707 1.00 71.88 157 PHE A C 1
ATOM 1276 O O . PHE A 1 157 ? -31.659 7.384 39.566 1.00 71.88 157 PHE A O 1
ATOM 1283 N N . TYR A 1 158 ? -30.749 5.479 38.806 1.00 71.06 158 TYR A N 1
ATOM 1284 C CA . TYR A 1 158 ? -31.544 5.415 37.591 1.00 71.06 158 TYR A CA 1
ATOM 1285 C C . TYR A 1 158 ? -33.052 5.414 37.886 1.00 71.06 158 TYR A C 1
ATOM 1287 O O . TYR A 1 158 ? -33.797 6.209 37.312 1.00 71.06 158 TYR A O 1
ATOM 1295 N N . GLY A 1 159 ? -33.510 4.584 38.829 1.00 70.75 159 GLY A N 1
ATOM 1296 C CA . GLY A 1 159 ? -34.910 4.554 39.259 1.00 70.75 159 GLY A CA 1
ATOM 1297 C C . GLY A 1 159 ? -35.392 5.897 39.817 1.00 70.75 159 GLY A C 1
ATOM 1298 O O . GLY A 1 159 ? -36.511 6.320 39.530 1.00 70.75 159 GLY A O 1
ATOM 1299 N N . ASN A 1 160 ? -34.532 6.598 40.554 1.00 71.06 160 ASN A N 1
ATOM 1300 C CA . ASN A 1 160 ? -34.808 7.926 41.089 1.00 71.06 160 ASN A CA 1
ATOM 1301 C C . ASN A 1 160 ? -34.914 8.996 39.985 1.00 71.06 160 ASN A C 1
ATOM 1303 O O . ASN A 1 160 ? -35.878 9.764 39.986 1.00 71.06 160 ASN A O 1
ATOM 1307 N N . ILE A 1 161 ? -33.992 9.011 39.012 1.00 67.25 161 ILE A N 1
ATOM 1308 C CA . ILE A 1 161 ? -34.072 9.890 37.830 1.00 67.25 161 ILE A CA 1
ATOM 1309 C C . ILE A 1 161 ? -35.350 9.605 37.043 1.00 67.25 161 ILE A C 1
ATOM 1311 O O . ILE A 1 161 ? -36.088 10.529 36.704 1.00 67.25 161 ILE A O 1
ATOM 1315 N N . ARG A 1 162 ? -35.659 8.328 36.794 1.00 67.56 162 ARG A N 1
ATOM 1316 C CA . ARG A 1 162 ? -36.881 7.918 36.097 1.00 67.56 162 ARG A CA 1
ATOM 1317 C C . ARG A 1 162 ? -38.125 8.447 36.815 1.00 67.56 162 ARG A C 1
ATOM 1319 O O . ARG A 1 162 ? -38.997 9.028 36.181 1.00 67.56 162 ARG A O 1
ATOM 1326 N N . GLN A 1 163 ? -38.212 8.304 38.137 1.00 69.12 163 GLN A N 1
ATOM 1327 C CA . GLN A 1 163 ? -39.350 8.837 38.893 1.00 69.12 163 GLN A CA 1
ATOM 1328 C C . GLN A 1 163 ? -39.489 10.359 38.771 1.00 69.12 163 GLN A C 1
ATOM 1330 O O . GLN A 1 163 ? -40.614 10.845 38.675 1.00 69.12 163 GLN A O 1
ATOM 1335 N N . LEU A 1 164 ? -38.380 11.104 38.758 1.00 66.50 164 LEU A N 1
ATOM 1336 C CA . LEU A 1 164 ? -38.408 12.553 38.536 1.00 66.50 164 LEU A CA 1
ATOM 1337 C C . LEU A 1 164 ? -38.876 12.922 37.125 1.00 66.50 164 LEU A C 1
ATOM 1339 O O . LEU A 1 164 ? -39.591 13.909 36.966 1.00 66.50 164 LEU A O 1
ATOM 1343 N N . HIS A 1 165 ? -38.464 12.150 36.117 1.00 63.22 165 HIS A N 1
ATOM 1344 C CA . HIS A 1 165 ? -38.756 12.443 34.716 1.00 63.22 165 HIS A CA 1
ATOM 1345 C C . HIS A 1 165 ? -40.190 12.068 34.314 1.00 63.22 165 HIS A C 1
ATOM 1347 O O . HIS A 1 165 ? -40.808 12.792 33.544 1.00 63.22 165 HIS A O 1
ATOM 1353 N N . PHE A 1 166 ? -40.741 10.981 34.868 1.00 61.22 166 PHE A N 1
ATOM 1354 C CA . PHE A 1 166 ? -42.052 10.445 34.473 1.00 61.22 166 PHE A CA 1
ATOM 1355 C C . PHE A 1 166 ? -43.212 10.765 35.434 1.00 61.22 166 PHE A C 1
ATOM 1357 O O . PHE A 1 166 ? -44.356 10.485 35.088 1.00 61.22 166 PHE A O 1
ATOM 1364 N N . ARG A 1 167 ? -42.983 11.338 36.629 1.00 60.84 167 ARG A N 1
ATOM 1365 C CA . ARG A 1 167 ? -44.095 11.845 37.461 1.00 60.84 167 ARG A CA 1
ATOM 1366 C C . ARG A 1 167 ? -44.435 13.289 37.103 1.00 60.84 167 ARG A C 1
ATOM 1368 O O . ARG A 1 167 ? -43.712 14.221 37.470 1.00 60.84 167 ARG A O 1
ATOM 1375 N N . GLU A 1 168 ? -45.573 13.492 36.450 1.00 56.41 168 GLU A N 1
ATOM 1376 C CA . GLU A 1 168 ? -46.091 14.826 36.122 1.00 56.41 168 GLU A CA 1
ATOM 1377 C C . GLU A 1 168 ? -46.595 15.577 37.369 1.00 56.41 168 GLU A C 1
ATOM 1379 O O . GLU A 1 168 ? -46.315 16.765 37.514 1.00 56.41 168 GLU A O 1
ATOM 1384 N N . ASP A 1 169 ? -47.168 14.858 38.336 1.00 61.66 169 ASP A N 1
ATOM 1385 C CA . ASP A 1 169 ? -47.999 15.372 39.447 1.00 61.66 169 ASP A CA 1
ATOM 1386 C C . ASP A 1 169 ? -47.253 16.105 40.579 1.00 61.66 169 ASP A C 1
ATOM 1388 O O . ASP A 1 169 ? -47.820 16.418 41.627 1.00 61.66 169 ASP A O 1
ATOM 1392 N N . TRP A 1 170 ? -45.951 16.328 40.431 1.00 59.38 170 TRP A N 1
ATOM 1393 C CA . TRP A 1 170 ? -45.116 16.860 41.501 1.00 59.38 170 TRP A CA 1
ATOM 1394 C C . TRP A 1 170 ? -44.920 18.381 41.387 1.00 59.38 170 TRP A C 1
ATOM 1396 O O . TRP A 1 170 ? -44.501 18.846 40.321 1.00 59.38 170 TRP A O 1
ATOM 1406 N N . PRO A 1 171 ? -45.138 19.159 42.472 1.00 63.06 171 PRO A N 1
ATOM 1407 C CA . PRO A 1 171 ? -44.844 20.592 42.494 1.00 63.06 171 PRO A CA 1
ATOM 1408 C C . PRO A 1 171 ? -43.394 20.875 42.077 1.00 63.06 171 PRO A C 1
ATOM 1410 O O . PRO A 1 171 ? -42.479 20.143 42.459 1.00 63.06 171 PRO A O 1
ATOM 1413 N N . SER A 1 172 ? -43.167 21.949 41.316 1.00 63.00 172 SER A N 1
ATOM 1414 C CA . SER A 1 172 ? -41.852 22.282 40.737 1.00 63.00 172 SER A CA 1
ATOM 1415 C C . SER A 1 172 ? -40.736 22.452 41.780 1.00 63.00 172 SER A C 1
ATOM 1417 O O . SER A 1 172 ? -39.602 22.043 41.525 1.00 63.00 172 SER A O 1
ATOM 1419 N N . LEU A 1 173 ? -41.048 22.983 42.969 1.00 56.91 173 LEU A N 1
ATOM 1420 C CA . LEU A 1 173 ? -40.111 23.064 44.100 1.00 56.91 173 LEU A CA 1
ATOM 1421 C C . LEU A 1 173 ? -39.720 21.677 44.633 1.00 56.91 173 LEU A C 1
ATOM 1423 O O . LEU A 1 173 ? -38.531 21.393 44.753 1.00 56.91 173 LEU A O 1
ATOM 1427 N N . ASN A 1 174 ? -40.688 20.779 44.828 1.00 65.50 174 ASN A N 1
ATOM 1428 C CA . ASN A 1 174 ? -40.439 19.421 45.323 1.00 65.50 174 ASN A CA 1
ATOM 1429 C C . ASN A 1 174 ? -39.635 18.587 44.310 1.00 65.50 174 ASN A C 1
ATOM 1431 O O . ASN A 1 174 ? -38.775 17.796 44.699 1.00 65.50 174 ASN A O 1
ATOM 1435 N N . LYS A 1 175 ? -39.862 18.799 43.000 1.00 62.06 175 LYS A N 1
ATOM 1436 C CA . LYS A 1 175 ? -39.029 18.209 41.933 1.00 62.06 175 LYS A CA 1
ATOM 1437 C C . LYS A 1 175 ? -37.572 18.642 42.063 1.00 62.06 175 LYS A C 1
ATOM 1439 O O . LYS A 1 175 ? -36.684 17.801 41.962 1.00 62.06 175 LYS A O 1
ATOM 1444 N N . ARG A 1 176 ? -37.324 19.935 42.298 1.00 60.88 176 ARG A N 1
ATOM 1445 C CA . ARG A 1 176 ? -35.970 20.491 42.416 1.00 60.88 176 ARG A CA 1
ATOM 1446 C C . ARG A 1 176 ? -35.259 20.017 43.682 1.00 60.88 176 ARG A C 1
ATOM 1448 O O . ARG A 1 176 ? -34.103 19.622 43.598 1.00 60.88 176 ARG A O 1
ATOM 1455 N N . GLU A 1 177 ? -35.935 20.022 44.826 1.00 66.62 177 GLU A N 1
ATOM 1456 C CA . GLU A 1 177 ? -35.364 19.562 46.099 1.00 66.62 177 GLU A CA 1
ATOM 1457 C C . GLU A 1 177 ? -34.987 18.083 46.047 1.00 66.62 177 GLU A C 1
ATOM 1459 O O . GLU A 1 177 ? -33.856 17.729 46.372 1.00 66.62 177 GLU A O 1
ATOM 1464 N N . LYS A 1 178 ? -35.872 17.225 45.526 1.00 68.00 178 LYS A N 1
ATOM 1465 C CA . LYS A 1 178 ? -35.541 15.805 45.373 1.00 68.00 178 LYS A CA 1
ATOM 1466 C C . LYS A 1 178 ? -34.486 15.563 44.299 1.00 68.00 178 LYS A C 1
ATOM 1468 O O . LYS A 1 178 ? -33.697 14.641 44.443 1.00 68.00 178 LYS A O 1
ATOM 1473 N N . ALA A 1 179 ? -34.420 16.378 43.243 1.00 64.44 179 ALA A N 1
ATOM 1474 C CA . ALA A 1 179 ? -33.318 16.309 42.280 1.00 64.44 179 ALA A CA 1
ATOM 1475 C C . ALA A 1 179 ? -31.965 16.626 42.934 1.00 64.44 179 ALA A C 1
ATOM 1477 O O . ALA A 1 179 ? -30.986 15.935 42.663 1.00 64.44 179 ALA A O 1
ATOM 1478 N N . ILE A 1 180 ? -31.919 17.613 43.835 1.00 66.69 180 ILE A N 1
ATOM 1479 C CA . ILE A 1 180 ? -30.720 17.942 44.620 1.00 66.69 180 ILE A CA 1
ATOM 1480 C C . ILE A 1 180 ? -30.384 16.809 45.600 1.00 66.69 180 ILE A C 1
ATOM 1482 O O . ILE A 1 180 ? -29.230 16.402 45.686 1.00 66.69 180 ILE A O 1
ATOM 1486 N N . GLU A 1 181 ? -31.373 16.255 46.303 1.00 67.31 181 GLU A N 1
ATOM 1487 C CA . GLU A 1 181 ? -31.190 15.119 47.218 1.00 67.31 181 GLU A CA 1
ATOM 1488 C C . GLU A 1 181 ? -30.656 13.875 46.488 1.00 67.31 181 GLU A C 1
ATOM 1490 O O . GLU A 1 181 ? -29.696 13.241 46.934 1.00 67.31 181 GLU A O 1
ATOM 1495 N N . ILE A 1 182 ? -31.239 13.557 45.327 1.00 65.12 182 ILE A N 1
ATOM 1496 C CA . ILE A 1 182 ? -30.809 12.463 44.453 1.00 65.12 182 ILE A CA 1
ATOM 1497 C C . ILE A 1 182 ? -29.382 12.705 43.957 1.00 65.12 182 ILE A C 1
ATOM 1499 O O . ILE A 1 182 ? -28.575 11.779 44.014 1.00 65.12 182 ILE A O 1
ATOM 1503 N N . GLY A 1 183 ? -29.054 13.930 43.534 1.00 62.03 183 GLY A N 1
ATOM 1504 C CA . GLY A 1 183 ? -27.699 14.318 43.135 1.00 62.03 183 GLY A CA 1
ATOM 1505 C C . GLY A 1 183 ? -26.681 14.149 44.266 1.00 62.03 183 GLY A C 1
ATOM 1506 O O . GLY A 1 183 ? -25.688 13.455 44.089 1.00 62.03 183 GLY A O 1
ATOM 1507 N N . ASN A 1 184 ? -26.967 14.671 45.461 1.00 63.41 184 ASN A N 1
ATOM 1508 C CA . ASN A 1 184 ? -26.061 14.590 46.615 1.00 63.41 184 ASN A CA 1
ATOM 1509 C C . ASN A 1 184 ? -25.837 13.145 47.096 1.00 63.41 184 ASN A C 1
ATOM 1511 O O . ASN A 1 184 ? -24.709 12.741 47.387 1.00 63.41 184 ASN A O 1
ATOM 1515 N N . THR A 1 185 ? -26.907 12.346 47.166 1.00 61.78 185 THR A N 1
ATOM 1516 C CA . THR A 1 185 ? -26.834 10.924 47.552 1.00 61.78 185 THR A CA 1
ATOM 1517 C C . THR A 1 185 ? -26.043 10.126 46.516 1.00 61.78 185 THR A C 1
ATOM 1519 O O . THR A 1 185 ? -25.289 9.210 46.867 1.00 61.78 185 THR A O 1
ATOM 1522 N N . PHE A 1 186 ? -26.194 10.486 45.239 1.00 63.66 186 PHE A N 1
ATOM 1523 C CA . PHE A 1 186 ? -25.445 9.891 44.147 1.00 63.66 186 PHE A CA 1
ATOM 1524 C C . PHE A 1 186 ? -23.969 10.261 44.201 1.00 63.66 186 PHE A C 1
ATOM 1526 O O . PHE A 1 186 ? -23.150 9.354 44.270 1.00 63.66 186 PHE A O 1
ATOM 1533 N N . ASP A 1 187 ? -23.618 11.544 44.270 1.00 63.50 187 ASP A N 1
ATOM 1534 C CA . ASP A 1 187 ? -22.226 12.002 44.313 1.00 63.50 187 ASP A CA 1
ATOM 1535 C C . ASP A 1 187 ? -21.450 11.359 45.471 1.00 63.50 187 ASP A C 1
ATOM 1537 O O . ASP A 1 187 ? -20.350 10.834 45.276 1.00 63.50 187 ASP A O 1
ATOM 1541 N N . PHE A 1 188 ? -22.056 11.286 46.663 1.00 58.97 188 PHE A N 1
ATOM 1542 C CA . PHE A 1 188 ? -21.452 10.619 47.817 1.00 58.97 188 PHE A CA 1
ATOM 1543 C C . PHE A 1 188 ? -21.261 9.112 47.583 1.00 58.97 188 PHE A C 1
ATOM 1545 O O . PHE A 1 188 ? -20.167 8.579 47.775 1.00 58.97 188 PHE A O 1
ATOM 1552 N N . SER A 1 189 ? -22.304 8.419 47.117 1.00 56.66 189 SER A N 1
ATOM 1553 C CA . SER A 1 189 ? -22.293 6.960 46.934 1.00 56.66 189 SER A CA 1
ATOM 1554 C C . SER A 1 189 ? -21.456 6.493 45.745 1.00 56.66 189 SER A C 1
ATOM 1556 O O . SER A 1 189 ? -20.999 5.344 45.747 1.00 56.66 189 SER A O 1
ATOM 1558 N N . PHE A 1 190 ? -21.301 7.357 44.743 1.00 62.50 190 PHE A N 1
ATOM 1559 C CA . PHE A 1 190 ? -20.699 7.070 43.451 1.00 62.50 190 PHE A CA 1
ATOM 1560 C C . PHE A 1 190 ? -19.240 7.521 43.374 1.00 62.50 190 PHE A C 1
ATOM 1562 O O . PHE A 1 190 ? -18.476 6.877 42.665 1.00 62.50 190 PHE A O 1
ATOM 1569 N N . SER A 1 191 ? -18.811 8.517 44.162 1.00 63.25 191 SER A N 1
ATOM 1570 C CA . SER A 1 191 ? -17.411 8.984 44.234 1.00 63.25 191 SER A CA 1
ATOM 1571 C C . SER A 1 191 ? -16.374 7.856 44.365 1.00 63.25 191 SER A C 1
ATOM 1573 O O . SER A 1 191 ? -15.311 7.926 43.752 1.00 63.25 191 SER A O 1
ATOM 1575 N N . GLN A 1 192 ? -16.697 6.774 45.084 1.00 62.50 192 GLN A N 1
ATOM 1576 C CA . GLN A 1 192 ? -15.798 5.627 45.268 1.00 62.50 192 GLN A CA 1
ATOM 1577 C C . GLN A 1 192 ? -15.762 4.638 44.087 1.00 62.50 192 GLN A C 1
ATOM 1579 O O . GLN A 1 192 ? -14.735 4.009 43.845 1.00 62.50 192 GLN A O 1
ATOM 1584 N N . GLY A 1 193 ? -16.853 4.50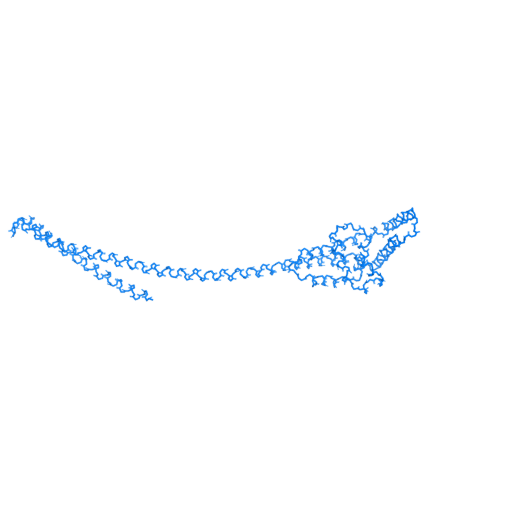2 43.326 1.00 69.81 193 GLY A N 1
ATOM 1585 C CA . GLY A 1 193 ? -16.925 3.655 42.122 1.00 69.81 193 GLY A CA 1
ATOM 1586 C C . GLY A 1 193 ? -16.724 4.429 40.819 1.00 69.81 193 GLY A C 1
ATOM 1587 O O . GLY A 1 193 ? -16.694 3.851 39.733 1.00 69.81 193 GLY A O 1
ATOM 1588 N N . PHE A 1 194 ? -16.580 5.748 40.926 1.00 71.75 194 PHE A N 1
ATOM 1589 C CA . PHE A 1 194 ? -16.684 6.669 39.814 1.00 71.75 194 PHE A CA 1
ATOM 1590 C C . PHE A 1 194 ? -15.605 6.455 38.752 1.00 71.75 194 PHE A C 1
ATOM 1592 O O . PHE A 1 194 ? -15.895 6.348 37.558 1.00 71.75 194 PHE A O 1
ATOM 1599 N N . ALA A 1 195 ? -14.353 6.349 39.197 1.00 75.44 195 ALA A N 1
ATOM 1600 C CA . ALA A 1 195 ? -13.222 6.115 38.310 1.00 75.44 195 ALA A CA 1
ATOM 1601 C C . ALA A 1 195 ? -13.401 4.824 37.493 1.00 75.44 195 ALA A C 1
ATOM 1603 O O . ALA A 1 195 ? -13.037 4.795 36.320 1.00 75.44 195 ALA A O 1
ATOM 1604 N N . ARG A 1 196 ? -14.030 3.797 38.085 1.00 76.44 196 ARG A N 1
ATOM 1605 C CA . ARG A 1 196 ? -14.281 2.497 37.445 1.00 76.44 196 ARG A CA 1
ATOM 1606 C C . ARG A 1 196 ? -15.326 2.613 36.340 1.00 76.44 196 ARG A C 1
ATOM 1608 O O . ARG A 1 196 ? -15.056 2.244 35.201 1.00 76.44 196 ARG A O 1
ATOM 1615 N N . VAL A 1 197 ? -16.487 3.202 36.644 1.00 78.50 197 VAL A N 1
ATOM 1616 C CA . VAL A 1 197 ? -17.551 3.401 35.641 1.00 78.50 197 VAL A CA 1
ATOM 1617 C C . VAL A 1 197 ? -17.064 4.296 34.511 1.00 78.50 197 VAL A C 1
ATOM 1619 O O . VAL A 1 197 ? -17.259 3.969 33.342 1.00 78.50 197 VAL A O 1
ATOM 1622 N N . ARG A 1 198 ? -16.365 5.391 34.835 1.00 79.81 198 ARG A N 1
ATOM 1623 C CA . ARG A 1 198 ? -15.782 6.267 33.815 1.00 79.81 198 ARG A CA 1
ATOM 1624 C C . ARG A 1 198 ? -14.806 5.497 32.926 1.00 79.81 198 ARG A C 1
ATOM 1626 O O . ARG A 1 198 ? -14.891 5.658 31.713 1.00 79.81 198 ARG A O 1
ATOM 1633 N N . ALA A 1 199 ? -13.908 4.689 33.490 1.00 81.94 199 ALA A N 1
ATOM 1634 C CA . ALA A 1 199 ? -12.917 3.947 32.712 1.00 81.94 199 ALA A CA 1
ATOM 1635 C C . ALA A 1 199 ? -13.584 3.003 31.701 1.00 81.94 199 ALA A C 1
ATOM 1637 O O . ALA A 1 199 ? -13.289 3.073 30.511 1.00 81.94 199 ALA A O 1
ATOM 1638 N N . ILE A 1 200 ? -14.554 2.207 32.150 1.00 84.69 200 ILE A N 1
ATOM 1639 C CA . ILE A 1 200 ? -15.260 1.230 31.308 1.00 84.69 200 ILE A CA 1
ATOM 1640 C C . ILE A 1 200 ? -16.065 1.918 30.216 1.00 84.69 200 ILE A C 1
ATOM 1642 O O . ILE A 1 200 ? -15.946 1.556 29.050 1.00 84.69 200 ILE A O 1
ATOM 1646 N N . MET A 1 201 ? -16.826 2.955 30.567 1.00 84.31 201 MET A N 1
ATOM 1647 C CA . MET A 1 201 ? -17.590 3.736 29.594 1.00 84.31 201 MET A CA 1
ATOM 1648 C C . MET A 1 201 ? -16.674 4.448 28.592 1.00 84.31 201 MET A C 1
ATOM 1650 O O . MET A 1 201 ? -16.976 4.548 27.408 1.00 84.31 201 MET A O 1
ATOM 1654 N N . SER A 1 202 ? -15.527 4.962 29.027 1.00 84.62 202 SER A N 1
ATOM 1655 C CA . SER A 1 202 ? -14.599 5.638 28.111 1.00 84.62 202 SER A CA 1
ATOM 1656 C C . SER A 1 202 ? -13.975 4.646 27.133 1.00 84.62 202 SER A C 1
ATOM 1658 O O . SER A 1 202 ? -13.874 4.936 25.944 1.00 84.62 202 SER A O 1
ATOM 1660 N N . SER A 1 203 ? -13.612 3.461 27.618 1.00 88.88 203 SER A N 1
ATOM 1661 C CA . SER A 1 203 ? -13.013 2.407 26.802 1.00 88.88 203 SER A CA 1
ATOM 1662 C C . SER A 1 203 ? -14.021 1.769 25.847 1.00 88.88 203 SER A C 1
ATOM 1664 O O . SER A 1 203 ? -13.715 1.623 24.666 1.00 88.88 203 SER A O 1
ATOM 1666 N N . ALA A 1 204 ? -15.247 1.496 26.306 1.00 89.38 204 ALA A N 1
ATOM 1667 C CA . ALA A 1 204 ? -16.346 1.062 25.445 1.00 89.38 204 ALA A CA 1
ATOM 1668 C C . ALA A 1 204 ? -16.633 2.107 24.357 1.00 89.38 204 ALA A C 1
ATOM 1670 O O . ALA A 1 204 ? -16.702 1.774 23.179 1.00 89.38 204 ALA A O 1
ATOM 1671 N N . LEU A 1 205 ? -16.697 3.391 24.722 1.00 88.69 205 LEU A N 1
ATOM 1672 C CA . LEU A 1 205 ? -16.893 4.469 23.755 1.00 88.69 205 LEU A CA 1
ATOM 1673 C C . LEU A 1 205 ? -15.745 4.554 22.741 1.00 88.69 205 LEU A C 1
ATOM 1675 O O . LEU A 1 205 ? -16.000 4.791 21.566 1.00 88.69 205 LEU A O 1
ATOM 1679 N N . GLY A 1 206 ? -14.496 4.359 23.168 1.00 90.75 206 GLY A N 1
ATOM 1680 C CA . GLY A 1 206 ? -13.343 4.322 22.267 1.00 90.75 206 GLY A CA 1
ATOM 1681 C C . GLY A 1 206 ? -13.473 3.230 21.202 1.00 90.75 206 GLY A C 1
ATOM 1682 O O . GLY A 1 206 ? -13.222 3.493 20.026 1.00 90.75 206 GLY A O 1
ATOM 1683 N N . ILE A 1 207 ? -13.941 2.042 21.597 1.00 94.00 207 ILE A N 1
ATOM 1684 C CA . ILE A 1 207 ? -14.235 0.937 20.675 1.00 94.00 207 ILE A CA 1
ATOM 1685 C C . ILE A 1 207 ? -15.357 1.332 19.706 1.00 94.00 207 ILE A C 1
ATOM 1687 O O . ILE A 1 207 ? -15.186 1.192 18.497 1.00 94.00 207 ILE A O 1
ATOM 1691 N N . LEU A 1 208 ? -16.464 1.893 20.204 1.00 91.75 208 LEU A N 1
ATOM 1692 C CA . LEU A 1 208 ? -17.591 2.310 19.358 1.00 91.75 208 LEU A CA 1
ATOM 1693 C C . LEU A 1 208 ? -17.220 3.409 18.362 1.00 91.75 208 LEU A C 1
ATOM 1695 O O . LEU A 1 208 ? -17.641 3.363 17.213 1.00 91.75 208 LEU A O 1
ATOM 1699 N N . ILE A 1 209 ? -16.410 4.383 18.779 1.00 92.25 209 ILE A N 1
ATOM 1700 C CA . ILE A 1 209 ? -15.921 5.444 17.892 1.00 92.25 209 ILE A CA 1
ATOM 1701 C C . ILE A 1 209 ? -15.056 4.851 16.777 1.00 92.25 209 ILE A C 1
ATOM 1703 O O . ILE A 1 209 ? -15.175 5.264 15.624 1.00 92.25 209 ILE A O 1
ATOM 1707 N N . HIS A 1 210 ? -14.190 3.888 17.106 1.00 95.00 210 HIS A N 1
ATOM 1708 C CA . HIS A 1 210 ? -13.350 3.219 16.113 1.00 95.00 210 HIS A CA 1
ATOM 1709 C C . HIS A 1 210 ? -14.179 2.386 15.127 1.00 95.00 210 HIS A C 1
ATOM 1711 O O . HIS A 1 210 ? -13.899 2.407 13.929 1.00 95.00 210 HIS A O 1
ATOM 1717 N N . LEU A 1 211 ? -15.223 1.702 15.602 1.00 93.69 211 LEU A N 1
ATOM 1718 C CA . LEU A 1 211 ? -16.169 0.965 14.757 1.00 93.69 211 LEU A CA 1
ATOM 1719 C C . LEU A 1 211 ? -16.924 1.896 13.803 1.00 93.69 211 LEU A C 1
ATOM 1721 O O . LEU A 1 211 ? -16.923 1.678 12.590 1.00 93.69 211 LEU A O 1
ATOM 1725 N N . ASP A 1 212 ? -17.498 2.970 14.340 1.00 91.50 212 ASP A N 1
ATOM 1726 C CA . ASP A 1 212 ? -18.291 3.929 13.576 1.00 91.50 212 ASP A CA 1
ATOM 1727 C C . ASP A 1 212 ? -17.464 4.642 12.499 1.00 91.50 212 ASP A C 1
ATOM 1729 O O . ASP A 1 212 ? -17.859 4.714 11.333 1.00 91.50 212 ASP A O 1
ATOM 1733 N N . GLY A 1 213 ? -16.257 5.084 12.865 1.00 92.81 213 GLY A N 1
ATOM 1734 C CA . GLY A 1 213 ? -15.336 5.756 11.950 1.00 92.81 213 GLY A CA 1
ATOM 1735 C C . GLY A 1 213 ? -14.898 4.891 10.763 1.00 92.81 213 GLY A C 1
ATOM 1736 O O . GLY A 1 213 ? -14.510 5.433 9.727 1.00 92.81 213 GLY A O 1
ATOM 1737 N N . ASN A 1 214 ? -14.998 3.562 10.879 1.00 94.25 214 ASN A N 1
ATOM 1738 C CA . ASN A 1 214 ? -14.546 2.611 9.865 1.00 94.25 214 ASN A CA 1
ATOM 1739 C C . ASN A 1 214 ? -15.683 1.834 9.174 1.00 94.25 214 ASN A C 1
ATOM 1741 O O . ASN A 1 214 ? -15.394 0.960 8.356 1.00 94.25 214 ASN A O 1
ATOM 1745 N N . ARG A 1 215 ? -16.964 2.185 9.387 1.00 91.62 215 ARG A N 1
ATOM 1746 C CA . ARG A 1 215 ? -18.139 1.480 8.811 1.00 91.62 215 ARG A CA 1
ATOM 1747 C C . ARG A 1 215 ? -18.091 1.195 7.311 1.00 91.62 215 ARG A C 1
ATOM 1749 O O . ARG A 1 215 ? -18.697 0.239 6.853 1.00 91.62 215 ARG A O 1
ATOM 1756 N N . LYS A 1 216 ? -17.422 2.040 6.521 1.00 92.12 216 LYS A N 1
ATOM 1757 C CA . LYS A 1 216 ? -17.326 1.867 5.058 1.00 92.12 216 LYS A CA 1
ATOM 1758 C C . LYS A 1 216 ? -16.367 0.751 4.638 1.00 92.12 216 LYS A C 1
ATOM 1760 O O . LYS A 1 216 ? -16.414 0.321 3.490 1.00 92.12 216 LYS A O 1
ATOM 1765 N N . VAL A 1 217 ? -15.460 0.364 5.530 1.00 89.88 217 VAL A N 1
ATOM 1766 C CA . VAL A 1 217 ? -14.370 -0.583 5.266 1.00 89.88 217 VAL A CA 1
ATOM 1767 C C . VAL A 1 217 ? -14.702 -1.966 5.822 1.00 89.88 217 VAL A C 1
ATOM 1769 O O . VAL A 1 217 ? -14.257 -2.966 5.265 1.00 89.88 217 VAL A O 1
ATOM 1772 N N . ILE A 1 218 ? -15.480 -2.025 6.903 1.00 93.12 218 ILE A N 1
ATOM 1773 C CA . ILE A 1 218 ? -15.705 -3.241 7.686 1.00 93.12 218 ILE A CA 1
ATOM 1774 C C . ILE A 1 218 ? -17.166 -3.687 7.683 1.00 93.12 218 ILE A C 1
ATOM 1776 O O . ILE A 1 218 ? -18.077 -2.888 7.474 1.00 93.12 218 ILE A O 1
ATOM 1780 N N . ASP A 1 219 ? -17.381 -4.957 8.016 1.00 93.00 219 ASP A N 1
ATOM 1781 C CA . ASP A 1 219 ? -18.686 -5.451 8.446 1.00 93.00 219 ASP A CA 1
ATOM 1782 C C . ASP A 1 219 ? -18.955 -4.995 9.887 1.00 93.00 219 ASP A C 1
ATOM 1784 O O . ASP A 1 219 ? -18.472 -5.573 10.862 1.00 93.00 219 ASP A O 1
ATOM 1788 N N . HIS A 1 220 ? -19.694 -3.899 10.012 1.00 89.81 220 HIS A N 1
ATOM 1789 C CA . HIS A 1 220 ? -19.963 -3.272 11.298 1.00 89.81 220 HIS A CA 1
ATOM 1790 C C . HIS A 1 220 ? -20.739 -4.178 12.266 1.00 89.81 220 HIS A C 1
ATOM 1792 O O . HIS A 1 220 ? -20.435 -4.201 13.459 1.00 89.81 220 HIS A O 1
ATOM 1798 N N . GLU A 1 221 ? -21.717 -4.937 11.765 1.00 88.62 221 GLU A N 1
ATOM 1799 C CA . GLU A 1 221 ? -22.560 -5.806 12.594 1.00 88.62 221 GLU A CA 1
ATOM 1800 C C . GLU A 1 221 ? -21.742 -6.955 13.182 1.00 88.62 221 GLU A C 1
ATOM 1802 O O . GLU A 1 221 ? -21.841 -7.247 14.378 1.00 88.62 221 GLU A O 1
ATOM 1807 N N . PHE A 1 222 ? -20.863 -7.547 12.369 1.00 92.12 222 PHE A N 1
ATOM 1808 C CA . PHE A 1 222 ? -19.945 -8.583 12.821 1.00 92.12 222 PHE A CA 1
ATOM 1809 C C . PHE A 1 222 ? -19.053 -8.095 13.972 1.00 92.12 222 PHE A C 1
ATOM 1811 O O . PHE A 1 222 ? -19.011 -8.727 15.031 1.00 92.12 222 PHE A O 1
ATOM 1818 N N . TYR A 1 223 ? -18.382 -6.951 13.821 1.00 93.44 223 TYR A N 1
ATOM 1819 C CA . TYR A 1 223 ? -17.461 -6.459 14.851 1.00 93.44 223 TYR A CA 1
ATOM 1820 C C . TYR A 1 223 ? -18.162 -5.941 16.110 1.00 93.44 223 TYR A C 1
ATOM 1822 O O . TYR A 1 223 ? -17.648 -6.148 17.215 1.00 93.44 223 TYR A O 1
ATOM 1830 N N . ILE A 1 224 ? -19.351 -5.339 15.982 1.00 90.00 224 ILE A N 1
ATOM 1831 C CA . ILE A 1 224 ? -20.188 -5.045 17.151 1.00 90.00 224 ILE A CA 1
ATOM 1832 C C . ILE A 1 224 ? -20.531 -6.333 17.893 1.00 90.00 224 ILE A C 1
ATOM 1834 O O . ILE A 1 224 ? -20.406 -6.373 19.115 1.00 90.00 224 ILE A O 1
ATOM 1838 N N . SER A 1 225 ? -20.921 -7.396 17.183 1.00 88.69 225 SER A N 1
ATOM 1839 C CA . SER A 1 225 ? -21.277 -8.664 17.824 1.00 88.69 225 SER A CA 1
ATOM 1840 C C . SER A 1 225 ? -20.107 -9.26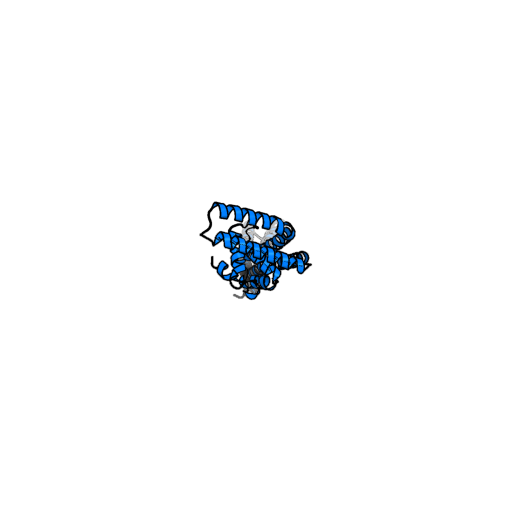1 18.614 1.00 88.69 225 SER A C 1
ATOM 1842 O O . SER A 1 225 ? -20.311 -9.753 19.723 1.00 88.69 225 SER A O 1
ATOM 1844 N N . ILE A 1 226 ? -18.872 -9.150 18.102 1.00 92.31 226 ILE A N 1
ATOM 1845 C CA . ILE A 1 226 ? -17.665 -9.566 18.828 1.00 92.31 226 ILE A CA 1
ATOM 1846 C C . ILE A 1 226 ? -17.541 -8.778 20.128 1.00 92.31 226 ILE A C 1
ATOM 1848 O O . ILE A 1 226 ? -17.456 -9.387 21.190 1.00 92.31 226 ILE A O 1
ATOM 1852 N N . PHE A 1 227 ? -17.572 -7.443 20.052 1.00 91.88 227 PHE A N 1
ATOM 1853 C CA . PHE A 1 227 ? -17.453 -6.600 21.240 1.00 91.88 227 PHE A CA 1
ATOM 1854 C C . PHE A 1 227 ? -18.539 -6.927 22.272 1.00 91.88 227 PHE A C 1
ATOM 1856 O O . PHE A 1 227 ? -18.236 -7.094 23.450 1.00 91.88 227 PHE A O 1
ATOM 1863 N N . MET A 1 228 ? -19.783 -7.099 21.825 1.00 85.81 228 MET A N 1
ATOM 1864 C CA . MET A 1 228 ? -20.910 -7.449 22.688 1.00 85.81 228 MET A CA 1
ATOM 1865 C C . MET A 1 228 ? -20.737 -8.792 23.388 1.00 85.81 228 MET A C 1
ATOM 1867 O O . MET A 1 228 ? -21.048 -8.902 24.570 1.00 85.81 228 MET A O 1
ATOM 1871 N N . ASN A 1 229 ? -20.220 -9.799 22.688 1.00 86.00 229 ASN A N 1
ATOM 1872 C CA . ASN A 1 229 ? -19.965 -11.116 23.269 1.00 86.00 229 ASN A CA 1
ATOM 1873 C C . ASN A 1 229 ? -18.794 -11.113 24.262 1.00 86.00 229 ASN A C 1
ATOM 1875 O O . ASN A 1 229 ? -18.706 -12.009 25.100 1.00 86.00 229 ASN A O 1
ATOM 1879 N N . THR A 1 230 ? -17.904 -10.120 24.190 1.00 87.75 230 THR A N 1
ATOM 1880 C CA . THR A 1 230 ? -16.844 -9.922 25.185 1.00 87.75 230 THR A CA 1
ATOM 1881 C C . THR A 1 230 ? -17.384 -9.331 26.491 1.00 87.75 230 THR A C 1
ATOM 1883 O O . THR A 1 230 ? -16.777 -9.541 27.541 1.00 87.75 230 THR A O 1
ATOM 1886 N N . LEU A 1 231 ? -18.519 -8.620 26.454 1.00 86.62 231 LEU A N 1
ATOM 1887 C CA . LEU A 1 231 ? -19.079 -7.970 27.636 1.00 86.62 231 LEU A CA 1
ATOM 1888 C C . LEU A 1 231 ? -19.667 -8.984 28.620 1.00 86.62 231 LEU A C 1
ATOM 1890 O O . LEU A 1 231 ? -20.567 -9.760 28.296 1.00 86.62 231 LEU A O 1
ATOM 1894 N N . ASN A 1 232 ? -19.229 -8.920 29.875 1.00 83.75 232 ASN A N 1
ATOM 1895 C CA . ASN A 1 232 ? -19.846 -9.682 30.953 1.00 83.75 232 ASN A CA 1
ATOM 1896 C C . ASN A 1 232 ? -21.132 -9.002 31.475 1.00 83.75 232 ASN A C 1
ATOM 1898 O O . ASN A 1 232 ? -21.474 -7.867 31.126 1.00 83.75 232 ASN A O 1
ATOM 1902 N N . VAL A 1 233 ? -21.869 -9.699 32.347 1.00 80.94 233 VAL A N 1
ATOM 1903 C CA . VAL A 1 233 ? -23.151 -9.210 32.887 1.00 80.94 233 VAL A CA 1
ATOM 1904 C C . VAL A 1 233 ? -22.987 -7.906 33.684 1.00 80.94 233 VAL A C 1
ATOM 1906 O O . VAL A 1 233 ? -23.826 -7.011 33.579 1.00 80.94 233 VAL A O 1
ATOM 1909 N N . HIS A 1 234 ? -21.915 -7.771 34.466 1.00 80.88 234 HIS A N 1
ATOM 1910 C CA . HIS A 1 234 ? -21.644 -6.582 35.278 1.00 80.88 234 HIS A CA 1
ATOM 1911 C C . HIS A 1 234 ? -21.254 -5.382 34.406 1.00 80.88 234 HIS A C 1
ATOM 1913 O O . HIS A 1 234 ? -21.810 -4.298 34.576 1.00 80.88 234 HIS A O 1
ATOM 1919 N N . GLU A 1 235 ? -20.372 -5.588 33.428 1.00 84.19 235 GLU A N 1
ATOM 1920 C CA . GLU A 1 235 ? -19.965 -4.592 32.433 1.00 84.19 235 GLU A CA 1
ATOM 1921 C C . GLU A 1 235 ? -21.168 -4.084 31.639 1.00 84.19 235 GLU A C 1
ATOM 1923 O O . GLU A 1 235 ? -21.370 -2.877 31.535 1.00 84.19 235 GLU A O 1
ATOM 1928 N N . THR A 1 236 ? -22.019 -4.995 31.158 1.00 83.50 236 THR A N 1
ATOM 1929 C CA . THR A 1 236 ? -23.245 -4.656 30.422 1.00 83.50 236 THR A CA 1
ATOM 1930 C C . THR A 1 236 ? -24.173 -3.780 31.265 1.00 83.50 236 THR A C 1
ATOM 1932 O O . THR A 1 236 ? -24.677 -2.760 30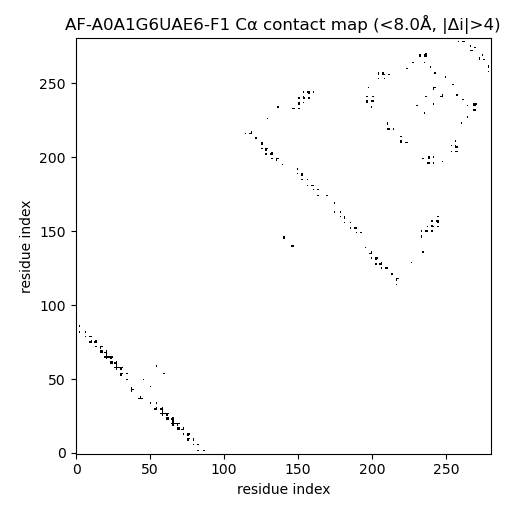.793 1.00 83.50 236 THR A O 1
ATOM 1935 N N . ARG A 1 237 ? -24.374 -4.129 32.544 1.00 79.12 237 ARG A N 1
ATOM 1936 C CA . ARG A 1 237 ? -25.203 -3.346 33.477 1.00 79.12 237 ARG A CA 1
ATOM 1937 C C . ARG A 1 237 ? -24.598 -1.982 33.781 1.00 79.12 237 ARG A C 1
ATOM 1939 O O . ARG A 1 237 ? -25.331 -1.001 33.873 1.00 79.12 237 ARG A O 1
ATOM 1946 N N . ILE A 1 238 ? -23.280 -1.904 33.928 1.00 80.81 238 ILE A N 1
ATOM 1947 C CA . ILE A 1 238 ? -22.572 -0.645 34.170 1.00 80.81 238 ILE A CA 1
ATOM 1948 C C . ILE A 1 238 ? -22.640 0.255 32.944 1.00 80.81 238 ILE A C 1
ATOM 1950 O O . ILE A 1 238 ? -22.881 1.449 33.102 1.00 80.81 238 ILE A O 1
ATOM 1954 N N . ILE A 1 239 ? -22.516 -0.308 31.741 1.00 82.31 239 ILE A N 1
ATOM 1955 C CA . ILE A 1 239 ? -22.695 0.435 30.496 1.00 82.31 239 ILE A CA 1
ATOM 1956 C C . ILE A 1 239 ? -24.120 0.984 30.392 1.00 82.31 239 ILE A C 1
ATOM 1958 O O . ILE A 1 239 ? -24.314 2.182 30.181 1.00 82.31 239 ILE A O 1
ATOM 1962 N N . PHE A 1 240 ? -25.116 0.128 30.626 1.00 79.44 240 PHE A N 1
ATOM 1963 C CA . PHE A 1 240 ? -26.526 0.495 30.561 1.00 79.44 240 PHE A CA 1
ATOM 1964 C C . PHE A 1 240 ? -26.894 1.578 31.586 1.00 79.44 240 PHE A C 1
ATOM 1966 O O . PHE A 1 240 ? -27.316 2.675 31.219 1.00 79.44 240 PHE A O 1
ATOM 1973 N N . TYR A 1 241 ? -26.709 1.314 32.883 1.00 75.75 241 TYR A N 1
ATOM 1974 C CA . TYR A 1 241 ? -27.099 2.269 33.925 1.00 75.75 241 TYR A CA 1
ATOM 1975 C C . TYR A 1 241 ? -26.175 3.495 33.965 1.00 75.75 241 TYR A C 1
ATOM 1977 O O . TYR A 1 241 ? -26.625 4.590 34.300 1.00 75.75 241 TYR A O 1
ATOM 1985 N N . GLY A 1 242 ? -24.904 3.343 33.584 1.00 75.88 242 GLY A N 1
ATOM 1986 C CA . GLY A 1 242 ? -23.949 4.441 33.457 1.00 75.88 242 GLY A CA 1
ATOM 1987 C C . GLY A 1 242 ? -24.345 5.430 32.363 1.00 75.88 242 GLY A C 1
ATOM 1988 O O . GLY A 1 242 ? -24.305 6.636 32.603 1.00 75.88 242 GLY A O 1
ATOM 1989 N N . TYR A 1 243 ? -24.813 4.950 31.209 1.00 77.00 243 TYR A N 1
ATOM 1990 C CA . TYR A 1 243 ? -25.335 5.811 30.146 1.00 77.00 243 TYR A CA 1
ATOM 1991 C C . TYR A 1 243 ? -26.519 6.666 30.627 1.00 77.00 243 TYR A C 1
ATOM 1993 O O . TYR A 1 243 ? -26.492 7.892 30.512 1.00 77.00 243 TYR A O 1
ATOM 2001 N N . PHE A 1 244 ? -27.522 6.041 31.250 1.00 69.94 244 PHE A N 1
ATOM 2002 C CA . PHE A 1 244 ? -28.727 6.747 31.704 1.00 69.94 244 PHE A CA 1
ATOM 2003 C C . PHE A 1 244 ? -28.535 7.595 32.961 1.00 69.94 244 PHE A C 1
ATOM 2005 O O . PHE A 1 244 ? -29.357 8.466 33.240 1.00 69.94 244 PHE A O 1
ATOM 2012 N N . SER A 1 245 ? -27.458 7.376 33.715 1.00 64.88 245 SER A N 1
ATOM 2013 C CA . SER A 1 245 ? -27.114 8.242 34.844 1.00 64.88 245 SER A CA 1
ATOM 2014 C C . SER A 1 245 ? -26.818 9.686 34.407 1.00 64.88 245 SER A C 1
ATOM 2016 O O . SER A 1 245 ? -26.784 10.579 35.248 1.00 64.88 245 SER A O 1
ATOM 2018 N N . GLY A 1 246 ? -26.577 9.935 33.108 1.00 60.53 246 GLY A N 1
ATOM 2019 C CA . GLY A 1 246 ? -26.269 11.269 32.578 1.00 60.53 246 GLY A CA 1
ATOM 2020 C C . GLY A 1 246 ? -24.955 11.852 33.107 1.00 60.53 246 GLY A C 1
ATOM 2021 O O . GLY A 1 246 ? -24.648 13.017 32.869 1.00 60.53 246 GLY A O 1
ATOM 2022 N N . TYR A 1 247 ? -24.176 11.050 33.836 1.00 58.56 247 TYR A N 1
ATOM 2023 C CA . TYR A 1 247 ? -23.004 11.521 34.557 1.00 58.56 247 TYR A CA 1
ATOM 2024 C C . TYR A 1 247 ? -21.807 11.766 33.630 1.00 58.56 247 TYR A C 1
ATOM 2026 O O . TYR A 1 247 ? -20.962 12.627 33.882 1.00 58.56 247 TYR A O 1
ATOM 2034 N N . ILE A 1 248 ? -21.713 11.016 32.532 1.00 60.94 248 ILE A N 1
ATOM 2035 C CA . ILE A 1 248 ? -20.734 11.299 31.486 1.00 60.94 248 ILE A CA 1
ATOM 2036 C C . ILE A 1 248 ? -21.395 12.265 30.509 1.00 60.94 248 ILE A C 1
ATOM 2038 O O . ILE A 1 248 ? -22.394 11.933 29.876 1.00 60.94 248 ILE A O 1
ATOM 2042 N N . SER A 1 249 ? -20.831 13.469 30.397 1.00 64.12 249 SER A N 1
ATOM 2043 C CA . SER A 1 249 ? -21.245 14.438 29.383 1.00 64.12 249 SER A CA 1
ATOM 2044 C C . SER A 1 249 ? -20.865 13.900 28.006 1.00 64.12 249 SER A C 1
ATOM 2046 O O . SER A 1 249 ? -19.725 14.035 27.554 1.00 64.12 249 SER A O 1
ATOM 2048 N N . PHE A 1 250 ? -21.816 13.216 27.375 1.00 69.25 250 PHE A N 1
ATOM 2049 C CA . PHE A 1 250 ? -21.668 12.702 26.027 1.00 69.25 250 PHE A CA 1
ATOM 2050 C C . PHE A 1 250 ? -21.954 13.805 25.014 1.00 69.25 250 PHE A C 1
ATOM 2052 O O . PHE A 1 250 ? -22.958 14.513 25.092 1.00 69.25 250 PHE A O 1
ATOM 2059 N N . LYS A 1 251 ? -21.091 13.922 24.005 1.00 73.75 251 LYS A N 1
ATOM 2060 C CA . LYS A 1 251 ? -21.426 14.684 22.796 1.00 73.75 251 LYS A CA 1
ATOM 2061 C C . LYS A 1 251 ? -22.579 13.987 22.070 1.00 73.75 251 LYS A C 1
ATOM 2063 O O . LYS A 1 251 ? -22.689 12.766 22.123 1.00 73.75 251 LYS A O 1
ATOM 2068 N N . GLN A 1 252 ? -23.382 14.738 21.317 1.00 72.69 252 GLN A N 1
ATOM 2069 C CA . GLN A 1 252 ? -24.570 14.208 20.632 1.00 72.69 252 GLN A CA 1
ATOM 2070 C C . GLN A 1 252 ? -24.287 12.967 19.762 1.00 72.69 252 GLN A C 1
ATOM 2072 O O . GLN A 1 252 ? -25.081 12.034 19.753 1.00 72.69 252 GLN A O 1
ATOM 2077 N N . TYR A 1 253 ? -23.131 12.903 19.092 1.00 73.75 253 TYR A N 1
ATOM 2078 C CA . TYR A 1 253 ? -22.748 11.720 18.312 1.00 73.75 253 TYR A CA 1
ATOM 2079 C C . TYR A 1 253 ? -22.467 10.486 19.193 1.00 73.75 253 TYR A C 1
ATOM 2081 O O . TYR A 1 253 ? -22.796 9.371 18.815 1.00 73.75 253 TYR A O 1
ATOM 2089 N N . GLN A 1 254 ? -21.906 10.669 20.393 1.00 78.44 254 GLN A N 1
ATOM 2090 C CA . GLN A 1 254 ? -21.596 9.577 21.326 1.00 78.44 254 GLN A CA 1
ATOM 2091 C C . GLN A 1 254 ? -22.878 8.967 21.900 1.00 78.44 254 GLN A C 1
ATOM 2093 O O . GLN A 1 254 ? -22.935 7.765 22.138 1.00 78.44 254 GLN A O 1
ATOM 2098 N N . ILE A 1 255 ? -23.912 9.796 22.076 1.00 75.75 255 ILE A N 1
ATOM 2099 C CA . ILE A 1 255 ? -25.254 9.361 22.480 1.00 75.75 255 ILE A CA 1
ATOM 2100 C C . ILE A 1 255 ? -25.822 8.385 21.445 1.00 75.75 255 ILE A C 1
ATOM 2102 O O . ILE A 1 255 ? -26.334 7.334 21.817 1.00 75.75 255 ILE A O 1
ATOM 2106 N N . HIS A 1 256 ? -25.681 8.692 20.150 1.00 79.19 256 HIS A N 1
ATOM 2107 C CA . HIS A 1 256 ? -26.148 7.812 19.078 1.00 79.19 256 HIS A CA 1
ATOM 2108 C C . HIS A 1 256 ? -25.439 6.449 19.088 1.00 79.19 256 HIS A C 1
ATOM 2110 O O . HIS A 1 256 ? -26.112 5.423 19.047 1.00 79.19 256 HIS A O 1
ATOM 2116 N N . LEU A 1 257 ? -24.109 6.440 19.239 1.00 81.69 257 LEU A N 1
ATOM 2117 C CA . LEU A 1 257 ? -23.312 5.207 19.294 1.00 81.69 257 LEU A CA 1
ATOM 2118 C C . LEU A 1 257 ? -23.691 4.313 20.473 1.00 81.69 257 LEU A C 1
ATOM 2120 O O . LEU A 1 257 ? -23.821 3.100 20.332 1.00 81.69 257 LEU A O 1
ATOM 2124 N N . TYR A 1 258 ? -23.889 4.914 21.646 1.00 78.94 258 TYR A N 1
ATOM 2125 C CA . TYR A 1 258 ? -24.369 4.167 22.797 1.00 78.94 258 TYR A CA 1
ATOM 2126 C C . TYR A 1 258 ? -25.790 3.661 22.587 1.00 78.94 258 TYR A C 1
ATOM 2128 O O . TYR A 1 258 ? -26.058 2.517 22.922 1.00 78.94 258 TYR A O 1
ATOM 2136 N N . LYS A 1 259 ? -26.694 4.458 22.009 1.00 76.69 259 LYS A N 1
ATOM 2137 C CA . LYS A 1 259 ? -28.061 4.002 21.730 1.00 76.69 259 LYS A CA 1
ATOM 2138 C C . LYS A 1 259 ? -28.065 2.751 20.846 1.00 76.69 259 LYS A C 1
ATOM 2140 O O . LYS A 1 259 ? -28.707 1.773 21.211 1.00 76.69 259 LYS A O 1
ATOM 2145 N N . GLU A 1 260 ? -27.286 2.752 19.767 1.00 77.56 260 GLU A N 1
ATOM 2146 C CA . GLU A 1 260 ? -27.123 1.590 18.883 1.00 77.56 260 GLU A CA 1
ATOM 2147 C C . GLU A 1 260 ? -26.580 0.365 19.634 1.00 77.56 260 GLU A C 1
ATOM 2149 O O . GLU A 1 260 ? -27.118 -0.733 19.502 1.00 77.56 260 GLU A O 1
ATOM 2154 N N . LEU A 1 261 ? -25.576 0.554 20.499 1.00 79.12 261 LEU A N 1
ATOM 2155 C CA . LEU A 1 261 ? -25.070 -0.520 21.356 1.00 79.12 261 LEU A CA 1
ATOM 2156 C C . LEU A 1 261 ? -26.171 -1.091 22.266 1.00 79.12 261 LEU A C 1
ATOM 2158 O O . LEU A 1 261 ? -26.327 -2.306 22.393 1.00 79.12 261 LEU A O 1
ATOM 2162 N N . LEU A 1 262 ? -26.930 -0.209 22.920 1.00 75.62 262 LEU A N 1
ATOM 2163 C CA . LEU A 1 262 ? -27.938 -0.583 23.907 1.00 75.62 262 LEU A CA 1
ATOM 2164 C C . LEU A 1 262 ? -29.156 -1.274 23.270 1.00 75.62 262 LEU A C 1
ATOM 2166 O O . LEU A 1 262 ? -29.764 -2.131 23.912 1.00 75.62 262 LEU A O 1
ATOM 2170 N N . GLU A 1 263 ? -29.500 -0.951 22.021 1.00 73.62 263 GLU A N 1
ATOM 2171 C CA . GLU A 1 263 ? -30.560 -1.629 21.260 1.00 73.62 263 GLU A CA 1
ATOM 2172 C C . GLU A 1 263 ? -30.248 -3.120 21.038 1.00 73.62 263 GLU A C 1
ATOM 2174 O O . GLU A 1 263 ? -31.153 -3.962 21.080 1.00 73.62 263 GLU A O 1
ATOM 2179 N N . ILE A 1 264 ? -28.962 -3.455 20.898 1.00 73.75 264 ILE A N 1
ATOM 2180 C CA . ILE A 1 264 ? -28.464 -4.809 20.621 1.00 73.75 264 ILE A CA 1
ATOM 2181 C C . ILE A 1 264 ? -28.301 -5.644 21.909 1.00 73.75 264 ILE A C 1
ATOM 2183 O O . ILE A 1 264 ? -28.284 -6.875 21.851 1.00 73.75 264 ILE A O 1
ATOM 2187 N N . ILE A 1 265 ? -28.255 -5.020 23.096 1.00 70.06 265 ILE A N 1
ATOM 2188 C CA . ILE A 1 265 ? -28.104 -5.733 24.379 1.00 70.06 265 ILE A CA 1
ATOM 2189 C C . ILE A 1 265 ? -29.212 -6.780 24.581 1.00 70.06 265 ILE A C 1
ATOM 2191 O O . ILE A 1 265 ? -30.411 -6.493 24.489 1.00 70.06 265 ILE A O 1
ATOM 2195 N N . VAL A 1 266 ? -28.821 -8.008 24.935 1.00 60.97 266 VAL A N 1
ATOM 2196 C CA . VAL A 1 266 ? -29.749 -9.104 25.252 1.00 60.97 266 VAL A CA 1
ATOM 2197 C C . VAL A 1 266 ? -30.499 -8.799 26.566 1.00 60.97 266 VAL A C 1
ATOM 2199 O O . VAL A 1 266 ? -29.853 -8.506 27.575 1.00 60.97 266 VAL A O 1
ATOM 2202 N N . PRO A 1 267 ? -31.849 -8.904 26.607 1.00 55.75 267 PRO A N 1
AT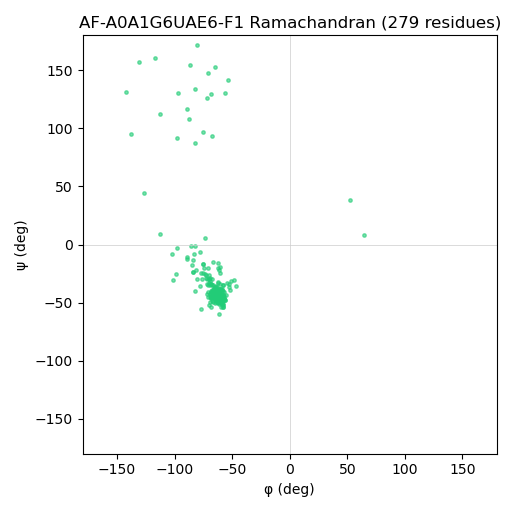OM 2203 C CA . PRO A 1 267 ? -32.656 -8.560 27.788 1.00 55.75 267 PRO A CA 1
ATOM 2204 C C . PRO A 1 267 ? -32.230 -9.283 29.073 1.00 55.75 267 PRO A C 1
ATOM 2206 O O . PRO A 1 267 ? -32.289 -8.706 30.152 1.00 55.75 267 PRO A O 1
ATOM 2209 N N . ASN A 1 268 ? -31.745 -10.521 28.948 1.00 52.22 268 ASN A N 1
ATOM 2210 C CA . ASN A 1 268 ? -31.369 -11.379 30.075 1.00 52.22 268 ASN A CA 1
ATOM 2211 C C . ASN A 1 268 ? -30.150 -10.868 30.868 1.00 52.22 268 ASN A C 1
ATOM 2213 O O . ASN A 1 268 ? -29.902 -11.340 31.976 1.00 52.22 268 ASN A O 1
ATOM 2217 N N . HIS A 1 269 ? -29.383 -9.917 30.325 1.00 56.12 269 HIS A N 1
ATOM 2218 C CA . HIS A 1 269 ? -28.266 -9.286 31.035 1.00 56.12 269 HIS A CA 1
ATOM 2219 C C . HIS A 1 269 ? -28.690 -8.049 31.844 1.00 56.12 269 HIS A C 1
ATOM 2221 O O . HIS A 1 269 ? -27.945 -7.599 32.720 1.00 56.12 269 HIS A O 1
ATOM 2227 N N . LEU A 1 270 ? -29.903 -7.538 31.620 1.00 62.00 270 LEU A N 1
ATOM 2228 C CA . LEU A 1 270 ? -30.490 -6.434 32.379 1.00 62.00 270 LEU A CA 1
ATOM 2229 C C . LEU A 1 270 ? -31.198 -6.960 33.638 1.00 62.00 270 LEU A C 1
ATOM 2231 O O . LEU A 1 270 ? -31.596 -8.120 33.710 1.00 62.00 270 LEU A O 1
ATOM 2235 N N . CYS A 1 271 ? -31.324 -6.124 34.672 1.00 54.25 271 CYS A N 1
ATOM 2236 C CA . CYS A 1 271 ? -31.927 -6.546 35.942 1.00 54.25 271 CYS A CA 1
ATOM 2237 C C . CYS A 1 271 ? -33.467 -6.462 35.970 1.00 54.25 271 CYS A C 1
ATOM 2239 O O . CYS A 1 271 ? -34.058 -6.964 36.926 1.00 54.25 271 CYS A O 1
ATOM 2241 N N . ASP A 1 272 ? -34.120 -5.786 35.019 1.00 59.28 272 ASP A N 1
ATOM 2242 C CA . ASP A 1 272 ? -35.587 -5.679 34.925 1.00 59.28 272 ASP A CA 1
ATOM 2243 C C . ASP A 1 272 ? -36.024 -5.715 33.447 1.00 59.28 272 ASP A C 1
ATOM 2245 O O . ASP A 1 272 ? -35.503 -4.974 32.613 1.00 59.28 272 ASP A O 1
ATOM 2249 N N . ASN A 1 273 ? -37.012 -6.554 33.112 1.00 54.91 273 ASN A N 1
ATOM 2250 C CA . ASN A 1 273 ? -37.563 -6.676 31.754 1.00 54.91 273 ASN A CA 1
ATOM 2251 C C . ASN A 1 273 ? -38.186 -5.363 31.236 1.00 54.91 273 ASN A C 1
ATOM 2253 O O . ASN A 1 273 ? -38.325 -5.184 30.026 1.00 54.91 273 ASN A O 1
ATOM 2257 N N . ARG A 1 274 ? -38.529 -4.429 32.134 1.00 56.06 274 ARG A N 1
ATOM 2258 C CA . ARG A 1 274 ? -39.086 -3.103 31.811 1.00 56.06 274 ARG A CA 1
ATOM 2259 C C . ARG A 1 274 ? -38.027 -2.057 31.455 1.00 56.06 274 ARG A C 1
ATOM 2261 O O . ARG A 1 274 ? -38.387 -0.970 31.009 1.00 56.06 274 ARG A O 1
ATOM 2268 N N . ASP A 1 275 ? -36.739 -2.362 31.618 1.00 58.06 275 ASP A N 1
ATOM 2269 C CA . ASP A 1 275 ? -35.649 -1.430 31.298 1.00 58.06 275 ASP A CA 1
ATOM 2270 C C . ASP A 1 275 ? -35.507 -1.224 29.770 1.00 58.06 275 ASP A C 1
ATOM 2272 O O . ASP A 1 275 ? -35.118 -0.145 29.324 1.00 58.06 275 ASP A O 1
ATOM 2276 N N . LYS A 1 276 ? -35.919 -2.203 28.940 1.00 55.09 276 LYS A N 1
ATOM 2277 C CA . LYS A 1 276 ? -35.925 -2.079 27.465 1.00 55.09 276 LYS A CA 1
ATOM 2278 C C . LYS A 1 276 ? -37.019 -1.171 26.904 1.00 55.09 276 LYS A C 1
ATOM 2280 O O . LYS A 1 276 ? -36.841 -0.625 25.817 1.00 55.09 276 LYS A O 1
ATOM 2285 N N . GLU A 1 277 ? -38.139 -0.990 27.605 1.00 56.19 277 GLU A N 1
ATOM 2286 C CA . GLU A 1 277 ? -39.219 -0.101 27.138 1.00 56.19 277 GLU A CA 1
ATOM 2287 C C . GLU A 1 277 ? -38.751 1.357 27.023 1.00 56.19 277 GLU A C 1
ATOM 2289 O O . GLU A 1 277 ? -39.319 2.134 26.263 1.00 56.19 277 GLU A O 1
ATOM 2294 N N . LEU A 1 278 ? -37.663 1.703 27.715 1.00 53.06 278 LEU A N 1
ATOM 2295 C CA . LEU A 1 278 ? -37.085 3.043 27.770 1.00 53.06 278 LEU A CA 1
ATOM 2296 C C . LEU A 1 278 ? -36.043 3.309 26.673 1.00 53.06 278 LEU A C 1
ATOM 2298 O O . LEU A 1 278 ? -35.685 4.461 26.463 1.00 53.06 278 LEU A O 1
ATOM 2302 N N . LEU A 1 279 ? -35.601 2.281 25.935 1.00 51.06 279 LEU A N 1
ATOM 2303 C CA . LEU A 1 279 ? -34.793 2.452 24.714 1.00 51.06 279 LEU A CA 1
ATOM 2304 C C . LEU A 1 279 ? -35.634 2.934 23.518 1.00 51.06 279 LEU A C 1
ATOM 2306 O O . LEU A 1 279 ? -35.082 3.417 22.531 1.00 51.06 279 LEU A O 1
ATOM 2310 N N . LYS A 1 280 ? -36.968 2.812 23.609 1.00 47.47 280 LYS A N 1
ATOM 2311 C CA . LYS A 1 280 ? -37.933 3.267 22.592 1.00 47.47 280 LYS A CA 1
ATOM 2312 C C . LYS A 1 280 ? -38.274 4.763 22.688 1.00 47.47 280 LYS A C 1
ATOM 2314 O O . LYS A 1 280 ? -39.076 5.237 21.885 1.00 47.47 280 LYS A O 1
ATOM 2319 N N . ILE A 1 281 ? -37.697 5.473 23.660 1.00 42.19 281 ILE A N 1
ATOM 2320 C CA . ILE A 1 281 ? -37.781 6.933 23.834 1.00 42.19 281 ILE A CA 1
ATOM 2321 C C . ILE A 1 281 ? -36.560 7.579 23.159 1.00 42.19 281 ILE A C 1
ATOM 2323 O O . ILE A 1 281 ? -36.724 8.677 22.593 1.00 42.19 281 ILE A O 1
#

Secondary structure (DSSP, 8-state):
--HHHHHHHHHHHHHHHHHHHHHHHHHHHHHHHHHHHHHHTT--SS-HHHHHHHHHHHHHHHHHHHHHHHHHHHHHHHHHHHHHHHHHHHHHHHHHHHHHHHHHHHHHHHHHHHHHHHHHHHHHHHHHHHHHHHHHHHHH-S-HHHHHHHHHHHHHHHHHHHHHHH-TTS-HHHHHHHHHHHHHHHHHHHTTTHHHHHHHHHHHHHHHHHHHHTTTTS-HHHHHHHHHHH--HHHHHHHHHHHHTT-S---HHHHHHHHHHHHHS-GGGSS-TTGGGGGG-

Radius of gyration: 50.71 Å; Cα contacts (8 Å, |Δi|>4): 160; chains: 1; bounding box: 108×36×126 Å

Organism: NCBI:txid686796

pLDDT: mean 81.0, std 13.6, range [42.19, 97.94]

Mean predicted aligned error: 13.0 Å

Foldseek 3Di:
DPLVVVLVVLVVLLVVLLVLLVVLQVQLCVLVVVVVCCVVVVPDPDDPVVSVVVSCVRSVVSNVSSVVSVVVSVVSVVVSVVSVVVVVVVVVVVVVVVVVVVVVVVVVVVVVVVLVVLVVVLVVVLVVLLVVLLVLLCVLCVDVVVLVQLLVLLVVLLVLVVCLVPDPPDDPVRSVVSVVVSVVSSCVSCVVSVVSLCVNLVSVLVSLVSLVVCVVSDDSVVSLVVSQVSDDLSSLSSLLSVLSSCPDVDDPVSNVSSLVSNQPHDCVSYPDNCSVVVSVD

Sequence (281 aa):
MDYKKEKSRLNSKTTLFTWIGGISALIAIIPLIWAGIQVFGNRSFFKENELGDFIGGTSGTFASFAGLAFVYVAFLGQRLQILMQQEELELNRKELKDTRVEIRGQKEQLELQNKQFQIQSFETVFFSLLNLFEKQSKLSFSDNYGDEMLIEKLKKFYGNIRQLHFREDWPSLNKREKAIEIGNTFDFSFSQGFARVRAIMSSALGILIHLDGNRKVIDHEFYISIFMNTLNVHETRIIFYGYFSGYISFKQYQIHLYKELLEIIVPNHLCDNRDKELLKI

Solvent-accessible surface area (backbone atoms only — not comparable to full-atom values): 15485 Å² total; pe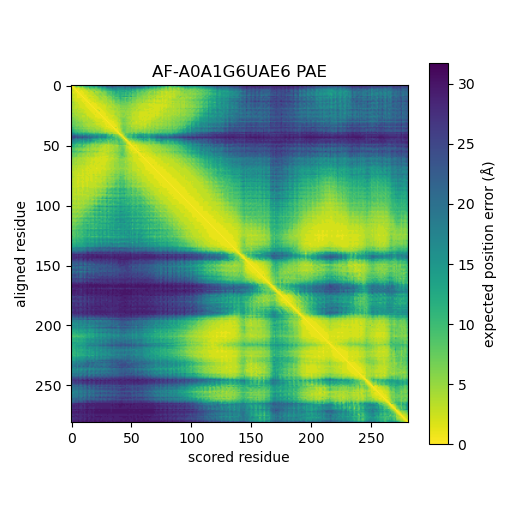r-residue (Å²): 130,66,62,69,63,52,50,53,54,48,51,56,49,32,55,53,34,47,51,52,16,52,52,29,42,54,58,21,45,50,53,55,55,54,50,50,51,34,68,77,63,76,51,82,89,61,58,74,67,60,50,49,50,51,35,51,56,52,25,46,50,29,39,49,52,15,50,52,30,48,53,51,29,52,52,45,50,52,52,51,50,52,53,52,51,50,53,51,50,52,50,53,54,49,51,55,50,51,52,53,52,49,52,50,53,53,51,55,51,50,54,53,49,49,54,52,47,53,47,51,54,50,49,55,52,50,55,51,49,48,53,50,40,54,54,52,47,53,72,64,59,80,48,72,73,61,51,54,55,50,50,51,51,38,51,51,50,39,54,51,53,49,50,64,74,72,48,78,91,58,56,72,67,60,52,52,53,49,50,49,51,51,48,53,57,43,53,66,69,36,62,84,52,39,69,48,55,50,50,52,49,52,42,52,47,53,50,49,51,55,49,62,77,39,45,92,78,48,68,52,68,62,55,50,50,53,56,56,71,68,51,50,57,68,56,50,40,47,48,54,39,47,59,71,56,60,74,65,87,63,54,76,70,55,50,52,54,49,50,59,54,60,71,68,56,62,67,87,51,48,95,49,88,70,63,62,68,62,74,78,111